Protein AF-A0A934F206-F1 (afdb_monomer_lite)

Structure (mmCIF, N/CA/C/O backbone):
data_AF-A0A934F206-F1
#
_entry.id   AF-A0A934F206-F1
#
loop_
_atom_site.group_PDB
_atom_site.id
_atom_site.type_symbol
_atom_site.label_atom_id
_atom_site.label_alt_id
_atom_site.label_comp_id
_atom_site.label_asym_id
_atom_site.label_entity_id
_atom_site.label_seq_id
_atom_site.pdbx_PDB_ins_code
_atom_site.Cartn_x
_atom_site.Cartn_y
_atom_site.Cartn_z
_atom_site.occupancy
_atom_site.B_iso_or_equiv
_atom_site.auth_seq_id
_atom_site.auth_comp_id
_atom_site.auth_asym_id
_atom_site.auth_atom_id
_atom_site.pdbx_PDB_model_num
ATOM 1 N N . MET A 1 1 ? -31.487 52.936 1.965 1.00 39.78 1 MET A N 1
ATOM 2 C CA . MET A 1 1 ? -30.930 53.823 0.915 1.00 39.78 1 MET A CA 1
ATOM 3 C C . MET A 1 1 ? -30.446 52.939 -0.232 1.00 39.78 1 MET A C 1
ATOM 5 O O . MET A 1 1 ? -29.677 52.031 0.028 1.00 39.78 1 MET A O 1
ATOM 9 N N . LYS A 1 2 ? -31.182 52.925 -1.356 1.00 39.34 2 LYS A N 1
ATOM 10 C CA . LYS A 1 2 ? -30.773 53.451 -2.686 1.00 39.34 2 LYS A CA 1
ATOM 11 C C . LYS A 1 2 ? -29.528 52.735 -3.248 1.00 39.34 2 LYS A C 1
ATOM 13 O O . LYS A 1 2 ? -28.430 52.993 -2.792 1.00 39.34 2 LYS A O 1
ATOM 18 N N . ARG A 1 3 ? -29.741 51.697 -4.072 1.00 52.28 3 ARG A N 1
ATOM 19 C CA . ARG A 1 3 ? -29.784 51.710 -5.560 1.00 52.28 3 ARG A CA 1
ATOM 20 C C . ARG A 1 3 ? -28.384 51.778 -6.184 1.00 52.28 3 ARG A C 1
ATOM 22 O O . ARG A 1 3 ? -27.745 52.810 -6.063 1.00 52.28 3 ARG A O 1
ATOM 29 N N . SER A 1 4 ? -28.006 50.732 -6.924 1.00 52.34 4 SER A N 1
ATOM 30 C CA . SER A 1 4 ? -27.498 50.865 -8.300 1.00 52.34 4 SER A CA 1
ATOM 31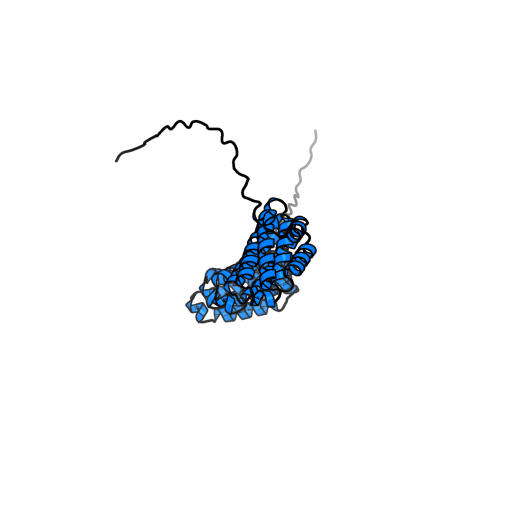 C C . SER A 1 4 ? -27.404 49.499 -8.986 1.00 52.34 4 SER A C 1
ATOM 33 O O . SER A 1 4 ? -26.485 48.721 -8.755 1.00 52.34 4 SER A O 1
ATOM 35 N N . LEU A 1 5 ? -28.412 49.237 -9.822 1.00 55.16 5 LEU A N 1
ATOM 36 C CA . LEU A 1 5 ? -28.369 48.310 -10.949 1.00 55.16 5 LEU A CA 1
ATOM 37 C C . LEU A 1 5 ? -27.531 48.989 -12.044 1.00 55.16 5 LEU A C 1
ATOM 39 O O . LEU A 1 5 ? -27.889 50.091 -12.460 1.00 55.16 5 LEU A O 1
ATOM 43 N N . LEU A 1 6 ? -26.480 48.340 -12.541 1.00 54.88 6 LEU A N 1
ATOM 44 C CA . LEU A 1 6 ? -25.883 48.690 -13.829 1.00 54.88 6 LEU A CA 1
ATOM 45 C C . LEU A 1 6 ? -25.867 47.436 -14.703 1.00 54.88 6 LEU A C 1
ATOM 47 O O . LEU A 1 6 ? -25.087 46.512 -14.487 1.00 54.88 6 LEU A O 1
ATOM 51 N N . ALA A 1 7 ? -26.792 47.409 -15.657 1.00 54.62 7 ALA A N 1
ATOM 52 C CA . ALA A 1 7 ? -26.838 46.447 -16.741 1.00 54.62 7 ALA A CA 1
ATOM 53 C C . ALA A 1 7 ? -25.887 46.924 -17.846 1.00 54.62 7 ALA A C 1
ATOM 55 O O . ALA A 1 7 ? -26.054 48.027 -18.366 1.00 54.62 7 ALA A O 1
ATOM 56 N N . VAL A 1 8 ? -24.903 46.098 -18.202 1.00 60.47 8 VAL A N 1
ATOM 57 C CA . VAL A 1 8 ? -24.048 46.308 -19.376 1.00 60.47 8 VAL A CA 1
ATOM 58 C C . VAL A 1 8 ? -24.358 45.202 -20.375 1.00 60.47 8 VAL A C 1
ATOM 60 O O . VAL A 1 8 ? -24.091 44.026 -20.140 1.00 60.47 8 VAL A O 1
ATOM 63 N N . LEU A 1 9 ? -24.979 45.616 -21.475 1.00 61.34 9 LEU A N 1
ATOM 64 C CA . LEU A 1 9 ? -25.338 44.811 -22.632 1.00 61.34 9 LEU A CA 1
ATOM 65 C C . LEU A 1 9 ? -24.143 44.828 -23.599 1.00 61.34 9 LEU A C 1
ATOM 67 O O . LEU A 1 9 ? -23.885 45.843 -24.242 1.00 61.34 9 LEU A O 1
ATOM 71 N N . GLY A 1 10 ? -23.383 43.734 -23.659 1.00 50.75 10 GLY A N 1
ATOM 72 C CA . GLY A 1 10 ? -22.253 43.569 -24.577 1.00 50.75 10 GLY A CA 1
ATOM 73 C C . GLY A 1 10 ? -22.579 42.566 -25.682 1.00 50.75 10 GLY A C 1
ATOM 74 O O . GLY A 1 10 ? -22.762 41.385 -25.401 1.00 50.75 10 GLY A O 1
ATOM 75 N N . MET A 1 11 ? -22.646 43.034 -26.932 1.00 54.44 11 MET A N 1
ATOM 76 C CA . MET A 1 11 ? -22.696 42.190 -28.132 1.00 54.44 11 MET A CA 1
ATOM 77 C C . MET A 1 11 ? -21.389 41.399 -28.269 1.00 54.44 11 MET A C 1
ATOM 79 O O . MET A 1 11 ? -20.318 41.997 -28.360 1.00 54.44 11 MET A O 1
ATOM 83 N N . ILE A 1 12 ? -21.474 40.069 -28.328 1.00 48.22 12 ILE A N 1
ATOM 84 C CA . ILE A 1 12 ? -20.331 39.193 -28.615 1.00 48.22 12 ILE A CA 1
ATOM 85 C C . ILE A 1 12 ? -20.422 38.747 -30.077 1.00 48.22 12 ILE A C 1
ATOM 87 O O . ILE A 1 12 ? -21.333 38.018 -30.466 1.00 48.22 12 ILE A O 1
ATOM 91 N N . LEU A 1 13 ? -19.462 39.209 -30.878 1.00 55.59 13 LEU A N 1
ATOM 92 C CA . LEU A 1 13 ? -19.170 38.729 -32.227 1.00 55.59 13 LEU A CA 1
ATOM 93 C C . LEU A 1 13 ? -18.561 37.321 -32.138 1.00 55.59 13 LEU A C 1
ATOM 95 O O . LEU A 1 13 ? -17.563 37.109 -31.450 1.00 55.59 13 LEU A O 1
ATOM 99 N N . ALA A 1 14 ? -19.178 36.361 -32.824 1.00 55.59 14 ALA A N 1
ATOM 100 C CA . ALA A 1 14 ? -18.720 34.980 -32.901 1.00 55.59 14 ALA A CA 1
ATOM 101 C C . ALA A 1 14 ? -17.567 34.845 -33.911 1.00 55.59 14 ALA A C 1
ATOM 103 O O . ALA A 1 14 ? -17.774 34.962 -35.118 1.00 55.59 14 ALA A O 1
ATOM 104 N N . SER A 1 15 ? -16.361 34.568 -33.414 1.00 60.53 15 SER A N 1
ATOM 105 C CA . SER A 1 15 ? -15.203 34.179 -34.230 1.00 60.53 15 SER A CA 1
ATOM 106 C C . SER A 1 15 ? -15.104 32.648 -34.319 1.00 60.53 15 SER A C 1
ATOM 108 O O . SER A 1 15 ? -15.230 31.982 -33.287 1.00 60.53 15 SER A O 1
ATOM 110 N N . PRO A 1 16 ? -14.843 32.055 -35.501 1.00 53.44 16 PRO A N 1
ATOM 111 C CA . PRO A 1 16 ? -14.640 30.617 -35.634 1.00 53.44 16 PRO A CA 1
ATOM 112 C C . PRO A 1 16 ? -13.264 30.223 -35.072 1.00 53.44 16 PRO A C 1
ATOM 114 O O . PRO A 1 16 ? -12.225 30.498 -35.668 1.00 53.44 16 PRO A O 1
ATOM 117 N N . LEU A 1 17 ? -13.257 29.568 -33.909 1.00 51.81 17 LEU A N 1
ATOM 118 C CA . LEU A 1 17 ? -12.082 28.904 -33.336 1.00 51.81 17 LEU A CA 1
ATOM 119 C C . LEU A 1 17 ? -11.734 27.659 -34.173 1.00 51.81 17 LEU A C 1
ATOM 121 O O . LEU A 1 17 ? -12.211 26.558 -33.908 1.00 51.81 17 LEU A O 1
ATOM 125 N N . ALA A 1 18 ? -10.910 27.843 -35.205 1.00 53.00 18 ALA A N 1
ATOM 126 C CA . ALA A 1 18 ? -10.250 26.758 -35.926 1.00 53.00 18 ALA A CA 1
ATOM 127 C C . ALA A 1 18 ? -9.054 26.220 -35.110 1.00 53.00 18 ALA A C 1
ATOM 129 O O . ALA A 1 18 ? -8.309 26.980 -34.492 1.00 53.00 18 ALA A O 1
ATOM 130 N N . GLY A 1 19 ? -8.916 24.892 -35.078 1.00 52.75 19 GLY A N 1
ATOM 131 C CA . GLY A 1 19 ? -8.080 24.141 -34.143 1.00 52.75 19 GLY A CA 1
ATOM 132 C C . GLY A 1 19 ? -6.566 24.353 -34.260 1.00 52.75 19 GLY A C 1
ATOM 133 O O . GLY A 1 19 ? -5.975 24.172 -35.318 1.00 52.75 19 GLY A O 1
ATOM 134 N N . LEU A 1 20 ? -5.935 24.632 -33.117 1.00 53.59 20 LEU A N 1
ATOM 135 C CA . LEU A 1 20 ? -4.477 24.619 -32.907 1.00 53.59 20 LEU A CA 1
ATOM 136 C C . LEU A 1 20 ? -4.070 23.751 -31.698 1.00 53.59 20 LEU A C 1
ATOM 138 O O . LEU A 1 20 ? -2.972 23.874 -31.165 1.00 53.59 20 LEU A O 1
ATOM 142 N N . ALA A 1 21 ? -4.945 22.855 -31.237 1.00 51.06 21 ALA A N 1
ATOM 143 C CA . ALA A 1 21 ? -4.784 22.177 -29.953 1.00 51.06 21 ALA A CA 1
ATOM 144 C C . ALA A 1 21 ? -4.460 20.677 -30.071 1.00 51.06 21 ALA A C 1
ATOM 146 O O . ALA A 1 21 ? -5.179 19.880 -29.486 1.00 51.06 21 ALA A O 1
ATOM 147 N N . GLN A 1 22 ? -3.402 20.257 -30.787 1.00 54.69 22 GLN A N 1
ATOM 148 C CA . GLN A 1 22 ? -2.850 18.897 -30.592 1.00 54.69 22 GLN A CA 1
ATOM 149 C C . GLN A 1 22 ? -1.461 18.660 -31.217 1.00 54.69 22 GLN A C 1
ATOM 151 O O . GLN A 1 22 ? -1.300 17.811 -32.085 1.00 54.69 22 GLN A O 1
ATOM 156 N N . GLN A 1 23 ? -0.420 19.381 -30.784 1.00 52.03 23 GLN A N 1
ATOM 157 C CA . GLN A 1 23 ? 0.956 19.073 -31.231 1.00 52.03 23 GLN A CA 1
ATOM 158 C C . GLN A 1 23 ? 1.986 18.931 -30.095 1.00 52.03 23 GLN A C 1
ATOM 160 O O . GLN A 1 23 ? 3.181 18.866 -30.350 1.00 52.03 23 GLN A O 1
ATOM 165 N N . GLY A 1 24 ? 1.541 18.822 -28.835 1.00 57.41 24 GLY A N 1
ATOM 166 C CA . GLY A 1 24 ? 2.435 18.785 -27.665 1.00 57.41 24 GLY A CA 1
ATOM 167 C C . GLY A 1 24 ? 2.545 17.457 -26.902 1.00 57.41 24 GLY A C 1
ATOM 168 O O . GLY A 1 24 ? 3.351 17.369 -25.982 1.00 57.41 24 GLY A O 1
ATOM 169 N N . THR A 1 25 ? 1.753 16.425 -27.214 1.00 59.66 25 THR A N 1
ATOM 170 C CA . THR A 1 25 ? 1.540 15.296 -26.280 1.00 59.66 25 THR A CA 1
ATOM 171 C C . THR A 1 25 ? 2.416 14.054 -26.479 1.00 59.66 25 THR A C 1
ATOM 173 O O . THR A 1 25 ? 2.397 13.194 -25.608 1.00 59.66 25 THR A O 1
ATOM 176 N N . ASN A 1 26 ? 3.227 13.951 -27.541 1.00 68.94 26 ASN A N 1
ATOM 177 C CA . ASN A 1 26 ? 4.005 12.728 -27.841 1.00 68.94 26 ASN A CA 1
ATOM 178 C C . ASN A 1 26 ? 5.522 12.827 -27.578 1.00 68.94 26 ASN A C 1
ATOM 180 O O . ASN A 1 26 ? 6.276 11.919 -27.938 1.00 68.94 26 ASN A O 1
ATOM 184 N N . SER A 1 27 ? 5.995 13.908 -26.952 1.00 79.19 27 SER A N 1
ATOM 185 C CA . SER A 1 27 ? 7.433 14.195 -26.842 1.00 79.19 27 SER A CA 1
ATOM 186 C C . SER A 1 27 ? 8.220 13.165 -26.015 1.00 79.19 27 SER A C 1
ATOM 188 O O . SER A 1 27 ? 9.389 12.929 -26.307 1.00 79.19 27 SER A O 1
ATOM 190 N N . SER A 1 28 ? 7.606 12.510 -25.016 1.00 87.06 28 SER A N 1
ATOM 191 C CA . SER A 1 28 ? 8.325 11.538 -24.168 1.00 87.06 28 SER A CA 1
ATOM 192 C C . SER A 1 28 ? 8.498 10.182 -24.854 1.00 87.06 28 SER A C 1
ATOM 194 O O . SER A 1 28 ? 9.522 9.523 -24.706 1.00 87.06 28 SER A O 1
ATOM 196 N N . LEU A 1 29 ? 7.537 9.780 -25.688 1.00 89.81 29 LEU A N 1
ATOM 197 C CA . LEU A 1 29 ? 7.641 8.528 -26.429 1.00 89.81 29 LEU A CA 1
ATOM 198 C C . LEU A 1 29 ? 8.686 8.632 -27.554 1.00 89.81 29 LEU A C 1
ATOM 200 O O . LEU A 1 29 ? 9.375 7.659 -27.867 1.00 89.81 29 LEU A O 1
ATOM 204 N N . GLN A 1 30 ? 8.845 9.827 -28.130 1.00 91.50 30 GLN A N 1
ATOM 205 C CA . GLN A 1 30 ? 9.865 10.124 -29.139 1.00 91.50 30 GLN A CA 1
ATOM 206 C C . GLN A 1 30 ? 11.282 10.252 -28.559 1.00 91.50 30 GLN A C 1
ATOM 208 O O . GLN A 1 30 ? 12.241 10.019 -29.294 1.00 91.50 30 GLN A O 1
ATOM 213 N N . SER A 1 31 ? 11.437 10.558 -27.267 1.00 93.38 31 SER A N 1
ATOM 214 C CA . SER A 1 31 ? 12.752 10.597 -26.613 1.00 93.38 31 SER A CA 1
ATOM 215 C C . SER A 1 31 ? 13.262 9.216 -26.186 1.00 93.38 31 SER A C 1
ATOM 217 O O . SER A 1 31 ? 14.461 9.056 -25.958 1.00 93.38 31 SER A O 1
ATOM 219 N N . LEU A 1 32 ? 12.390 8.198 -26.136 1.00 96.38 32 LEU A N 1
ATOM 220 C CA . LEU A 1 32 ? 12.798 6.827 -25.826 1.00 96.38 32 LEU A CA 1
ATOM 221 C C . LEU A 1 32 ? 13.738 6.254 -26.901 1.00 96.38 32 LEU A C 1
ATOM 223 O O . LEU A 1 32 ? 13.462 6.419 -28.098 1.00 96.38 32 LEU A O 1
ATOM 227 N N . PRO A 1 33 ? 14.777 5.490 -26.507 1.00 97.56 33 PRO A N 1
ATOM 228 C CA . PRO A 1 33 ? 15.563 4.677 -27.430 1.00 97.56 33 PRO A CA 1
ATOM 229 C C . PRO A 1 33 ? 14.665 3.760 -28.283 1.00 97.56 33 PRO A C 1
ATOM 231 O O . PRO A 1 33 ? 13.687 3.229 -27.752 1.00 97.56 33 PRO A O 1
ATOM 234 N N . PRO A 1 34 ? 14.977 3.506 -29.571 1.00 96.81 34 PRO A N 1
ATOM 235 C CA . PRO A 1 34 ? 14.076 2.785 -30.480 1.00 96.81 34 PRO A CA 1
ATOM 236 C C . PRO A 1 34 ? 13.610 1.411 -29.975 1.00 96.81 34 PRO A C 1
ATOM 238 O O . PRO A 1 34 ? 12.421 1.108 -30.047 1.00 96.81 34 PRO A O 1
ATOM 241 N N . ALA A 1 35 ? 14.515 0.608 -29.401 1.00 96.19 35 ALA A N 1
ATOM 242 C CA . ALA A 1 35 ? 14.173 -0.701 -28.838 1.00 96.19 35 ALA A CA 1
ATOM 243 C C . ALA A 1 35 ? 13.196 -0.587 -27.656 1.00 96.19 35 ALA A C 1
ATOM 245 O O . ALA A 1 35 ? 12.236 -1.349 -27.554 1.00 96.19 35 ALA A O 1
ATOM 246 N N . LEU A 1 36 ? 13.411 0.405 -26.789 1.00 96.62 36 LEU A N 1
ATOM 247 C CA . LEU A 1 36 ? 12.562 0.649 -25.628 1.00 96.62 36 LEU A CA 1
ATOM 248 C C . LEU A 1 36 ? 11.202 1.220 -26.039 1.00 96.62 36 LEU A C 1
ATOM 250 O O . LEU A 1 36 ? 10.178 0.807 -25.508 1.00 96.62 36 LEU A O 1
ATOM 254 N N . ARG A 1 37 ? 11.176 2.104 -27.040 1.00 96.88 37 ARG A N 1
ATOM 255 C CA . ARG A 1 37 ? 9.943 2.629 -27.633 1.00 96.88 37 ARG A CA 1
ATOM 256 C C . ARG A 1 37 ? 9.077 1.511 -28.202 1.00 96.88 37 ARG A C 1
ATOM 258 O O . ARG A 1 37 ? 7.892 1.462 -27.891 1.00 96.88 37 ARG A O 1
ATOM 265 N N . ALA A 1 38 ? 9.662 0.608 -28.991 1.00 96.12 38 ALA A N 1
ATOM 266 C CA . ALA A 1 38 ? 8.947 -0.535 -29.553 1.00 96.12 38 ALA A CA 1
ATOM 267 C C . ALA A 1 38 ? 8.407 -1.458 -28.447 1.00 96.12 38 ALA A C 1
ATOM 269 O O . ALA A 1 38 ? 7.249 -1.870 -28.494 1.00 96.12 38 ALA A O 1
ATOM 270 N N . ALA A 1 39 ? 9.210 -1.719 -27.410 1.00 97.12 39 ALA A N 1
ATOM 271 C CA . ALA A 1 39 ? 8.778 -2.506 -26.260 1.00 97.12 39 ALA A CA 1
ATOM 272 C C . ALA A 1 39 ? 7.593 -1.854 -25.522 1.00 97.12 39 ALA A C 1
ATOM 274 O O . ALA A 1 39 ? 6.597 -2.525 -25.256 1.00 97.12 39 ALA A O 1
ATOM 275 N N . VAL A 1 40 ? 7.652 -0.544 -25.268 1.00 96.75 40 VAL A N 1
ATOM 276 C CA . VAL A 1 40 ? 6.567 0.222 -24.631 1.00 96.75 40 VAL A CA 1
ATOM 277 C C . VAL A 1 40 ? 5.300 0.223 -25.492 1.00 96.75 40 VAL A C 1
ATOM 279 O O . VAL A 1 40 ? 4.218 -0.051 -24.981 1.00 96.75 40 VAL A O 1
ATOM 282 N N . GLN A 1 41 ? 5.422 0.442 -26.805 1.00 94.88 41 GLN A N 1
ATOM 283 C CA . GLN A 1 41 ? 4.289 0.390 -27.738 1.00 94.88 41 GLN A CA 1
ATOM 284 C C . GLN A 1 41 ? 3.653 -1.003 -27.824 1.00 94.88 41 GLN A C 1
ATOM 286 O O . GLN A 1 41 ? 2.440 -1.108 -27.988 1.00 94.88 41 GLN A O 1
ATOM 291 N N . SER A 1 42 ? 4.448 -2.068 -27.679 1.00 95.56 42 SER A N 1
ATOM 292 C CA . SER A 1 42 ? 3.941 -3.445 -27.665 1.00 95.56 42 SER A CA 1
ATOM 293 C C . SER A 1 42 ? 3.184 -3.812 -26.383 1.00 95.56 42 SER A C 1
ATOM 295 O O . SER A 1 42 ? 2.503 -4.833 -26.353 1.00 95.56 42 SER A O 1
ATOM 297 N N . GLY A 1 43 ? 3.334 -3.029 -25.305 1.00 93.31 43 GLY A N 1
ATOM 298 C CA . GLY A 1 43 ? 2.778 -3.346 -23.987 1.00 93.31 43 GLY A CA 1
ATOM 299 C C . GLY A 1 43 ? 3.394 -4.582 -23.315 1.00 93.31 43 GLY A C 1
ATOM 300 O O . GLY A 1 43 ? 2.892 -5.031 -22.288 1.00 93.31 43 GLY A O 1
ATOM 301 N N . ASN A 1 44 ? 4.472 -5.155 -23.861 1.00 96.06 44 ASN A N 1
ATOM 302 C CA . ASN A 1 44 ? 5.113 -6.347 -23.313 1.00 96.06 44 ASN A CA 1
ATOM 303 C C . ASN A 1 44 ? 6.113 -5.972 -22.204 1.00 96.06 44 ASN A C 1
ATOM 305 O O . ASN A 1 44 ? 7.232 -5.531 -22.479 1.00 96.06 44 ASN A O 1
ATOM 309 N N . SER A 1 45 ? 5.731 -6.193 -20.943 1.00 96.38 45 SER A N 1
ATOM 310 C CA . SER A 1 45 ? 6.554 -5.870 -19.768 1.00 96.38 45 SER A CA 1
ATOM 311 C C . SER A 1 45 ? 7.923 -6.562 -19.771 1.00 96.38 45 SER A C 1
ATOM 313 O O . SER A 1 45 ? 8.922 -5.936 -19.418 1.00 96.38 45 SER A O 1
ATOM 315 N N . GLN A 1 46 ? 8.009 -7.810 -20.244 1.00 97.25 46 GLN A N 1
ATOM 316 C CA . GLN A 1 46 ? 9.282 -8.530 -20.355 1.00 97.25 46 GLN A CA 1
ATOM 317 C C . GLN A 1 46 ? 10.193 -7.905 -21.414 1.00 97.25 46 GLN A C 1
ATOM 319 O O . GLN A 1 46 ? 11.402 -7.800 -21.206 1.00 97.25 46 GLN A O 1
ATOM 324 N N . ALA A 1 47 ? 9.635 -7.470 -22.548 1.00 97.62 47 ALA A N 1
ATOM 325 C CA . ALA A 1 47 ? 10.403 -6.775 -23.579 1.00 97.62 47 ALA A CA 1
ATOM 326 C C . ALA A 1 47 ? 10.941 -5.434 -23.060 1.00 97.62 47 ALA A C 1
ATOM 328 O O . ALA A 1 47 ? 12.092 -5.095 -23.332 1.00 97.62 47 ALA A O 1
ATOM 329 N N . ILE A 1 48 ? 10.146 -4.708 -22.265 1.00 98.19 48 ILE A N 1
ATOM 330 C CA . ILE A 1 48 ? 10.558 -3.446 -21.636 1.00 98.19 48 ILE A CA 1
ATOM 331 C C . ILE A 1 48 ? 11.720 -3.695 -20.669 1.00 98.19 48 ILE A C 1
ATOM 333 O O . ILE A 1 48 ? 12.754 -3.044 -20.786 1.00 98.19 48 ILE A O 1
ATOM 337 N N . GLN A 1 49 ? 11.600 -4.680 -19.774 1.00 97.56 49 GLN A N 1
ATOM 338 C CA . GLN A 1 49 ? 12.663 -5.033 -18.826 1.00 97.56 49 GLN A CA 1
ATOM 339 C C . GLN A 1 49 ? 13.956 -5.453 -19.536 1.00 97.56 49 GLN A C 1
ATOM 341 O O . GLN A 1 49 ? 15.032 -4.964 -19.195 1.00 97.56 49 GLN A O 1
ATOM 346 N N . ARG A 1 50 ? 13.867 -6.311 -20.564 1.00 97.75 50 ARG A N 1
ATOM 347 C CA . ARG A 1 50 ? 15.034 -6.726 -21.363 1.00 97.75 50 ARG A CA 1
ATOM 348 C C . ARG A 1 50 ? 15.684 -5.542 -22.074 1.00 97.75 50 ARG A C 1
ATOM 350 O O . ARG A 1 50 ? 16.907 -5.446 -22.083 1.00 97.75 50 ARG A O 1
ATOM 357 N N . ALA A 1 51 ? 14.884 -4.640 -22.646 1.00 98.00 51 ALA A N 1
ATOM 358 C CA . ALA A 1 51 ? 15.391 -3.441 -23.300 1.00 98.00 51 ALA A CA 1
ATOM 359 C C . ALA A 1 51 ? 16.104 -2.516 -22.303 1.00 98.00 51 ALA A C 1
ATOM 361 O O . ALA A 1 51 ? 17.195 -2.042 -22.611 1.00 98.00 51 ALA A O 1
ATOM 362 N N . ILE A 1 52 ? 15.546 -2.304 -21.103 1.00 97.75 52 ILE A N 1
ATOM 363 C CA . ILE A 1 52 ? 16.214 -1.519 -20.057 1.00 97.75 52 ILE A CA 1
ATOM 364 C C . ILE A 1 52 ? 17.525 -2.187 -19.643 1.00 97.75 52 ILE A C 1
ATOM 366 O O . ILE A 1 52 ? 18.556 -1.525 -19.665 1.00 97.75 52 ILE A O 1
ATOM 370 N N . ALA A 1 53 ? 17.515 -3.485 -19.330 1.00 97.25 53 ALA A N 1
ATOM 371 C CA . ALA A 1 53 ? 18.709 -4.208 -18.895 1.00 97.25 53 ALA A CA 1
ATOM 372 C C . ALA A 1 53 ? 19.833 -4.163 -19.947 1.00 97.25 53 ALA A C 1
ATOM 374 O O . ALA A 1 53 ? 20.981 -3.860 -19.617 1.00 97.25 53 ALA A O 1
ATOM 375 N N . ALA A 1 54 ? 19.498 -4.393 -21.221 1.00 97.75 54 ALA A N 1
ATOM 376 C CA . ALA A 1 54 ? 20.454 -4.338 -22.324 1.00 97.75 54 ALA A CA 1
ATOM 377 C C . ALA A 1 54 ? 21.019 -2.924 -22.536 1.00 97.75 54 ALA A C 1
ATOM 379 O O . ALA A 1 54 ? 22.225 -2.760 -22.700 1.00 97.75 54 ALA A O 1
ATOM 380 N N . LEU A 1 55 ? 20.166 -1.894 -22.509 1.00 97.19 55 LEU A N 1
ATOM 381 C CA . LEU A 1 55 ? 20.587 -0.502 -22.695 1.00 97.19 55 LEU A CA 1
ATOM 382 C C . LEU A 1 55 ? 21.351 0.051 -21.488 1.00 97.19 55 LEU A C 1
ATOM 384 O O . LEU A 1 55 ? 22.215 0.908 -21.662 1.00 97.19 55 LEU A O 1
ATOM 388 N N . ALA A 1 56 ? 21.032 -0.406 -20.278 1.00 97.69 56 ALA A N 1
ATOM 389 C CA . ALA A 1 56 ? 21.711 0.005 -19.059 1.00 97.69 56 ALA A CA 1
ATOM 390 C C . ALA A 1 56 ? 23.121 -0.582 -18.951 1.00 97.69 56 ALA A C 1
ATOM 392 O O . ALA A 1 56 ? 23.983 0.043 -18.340 1.00 97.69 56 ALA A O 1
ATOM 393 N N . GLY A 1 57 ? 23.370 -1.760 -19.535 1.00 96.62 57 GLY A N 1
ATOM 394 C CA . GLY A 1 57 ? 24.683 -2.408 -19.486 1.00 96.62 57 GLY A CA 1
ATOM 395 C C . GLY A 1 57 ? 25.142 -2.747 -18.062 1.00 96.62 57 GLY A C 1
ATOM 396 O O . GLY A 1 57 ? 26.338 -2.755 -17.798 1.00 96.62 57 GLY A O 1
ATOM 397 N N . GLY A 1 58 ? 24.200 -2.974 -17.138 1.00 96.19 58 GLY A N 1
ATOM 398 C CA . GLY A 1 58 ? 24.476 -3.234 -15.719 1.00 96.19 58 GLY A CA 1
ATOM 399 C C . GLY A 1 58 ? 24.618 -1.989 -14.833 1.00 96.19 58 GLY A C 1
ATOM 400 O O . GLY A 1 58 ? 24.748 -2.137 -13.621 1.00 96.19 58 GLY A O 1
ATOM 401 N N . ASP A 1 59 ? 24.552 -0.774 -15.390 1.00 97.56 59 ASP A N 1
ATOM 402 C CA . ASP A 1 59 ? 24.600 0.468 -14.610 1.00 97.56 59 ASP A CA 1
ATOM 403 C C . ASP A 1 59 ? 23.247 0.730 -13.896 1.00 97.56 59 ASP A C 1
ATOM 405 O O . ASP A 1 59 ? 22.211 0.891 -14.564 1.00 97.56 59 ASP A O 1
ATOM 409 N N . PRO A 1 60 ? 23.215 0.787 -12.548 1.00 97.12 60 PRO A N 1
ATOM 410 C CA . PRO A 1 60 ? 21.983 1.009 -11.791 1.00 97.12 60 PRO A CA 1
ATOM 411 C C . PRO A 1 60 ? 21.384 2.411 -12.002 1.00 97.12 60 PRO A C 1
ATOM 413 O O . PRO A 1 60 ? 20.163 2.550 -12.096 1.00 97.12 60 PRO A O 1
ATOM 416 N N . THR A 1 61 ? 22.211 3.447 -12.155 1.00 97.31 61 THR A N 1
ATOM 417 C CA . THR A 1 61 ? 21.770 4.831 -12.396 1.00 97.31 61 THR A CA 1
ATOM 418 C C . THR A 1 61 ? 21.152 4.972 -13.782 1.00 97.31 61 THR A C 1
ATOM 420 O O . THR A 1 61 ? 20.105 5.610 -13.962 1.00 97.31 61 THR A O 1
ATOM 423 N N . ARG A 1 62 ? 21.757 4.322 -14.781 1.00 97.56 62 ARG A N 1
ATOM 424 C CA . ARG A 1 62 ? 21.198 4.277 -16.135 1.00 97.56 62 ARG A CA 1
ATOM 425 C C . ARG A 1 62 ? 19.895 3.484 -16.179 1.00 97.56 62 ARG A C 1
ATOM 427 O O . ARG A 1 62 ? 18.948 3.929 -16.826 1.00 97.56 62 ARG A O 1
ATOM 434 N N . SER A 1 63 ? 19.816 2.368 -15.452 1.00 97.94 63 SER A N 1
ATOM 435 C CA . SER A 1 63 ? 18.583 1.578 -15.308 1.00 97.94 63 SER A CA 1
ATOM 436 C C . SER A 1 63 ? 17.440 2.424 -14.740 1.00 97.94 63 SER A C 1
ATOM 438 O O . SER A 1 63 ? 16.350 2.445 -15.310 1.00 97.94 63 SER A O 1
ATOM 440 N N . ALA A 1 64 ? 17.704 3.193 -13.679 1.00 97.56 64 ALA A N 1
ATOM 441 C CA . ALA A 1 64 ? 16.724 4.091 -13.068 1.00 97.56 64 ALA A CA 1
ATOM 442 C C . ALA A 1 64 ? 16.269 5.202 -14.026 1.00 97.56 64 ALA A C 1
ATOM 444 O O . ALA A 1 64 ? 15.081 5.509 -14.117 1.00 97.56 64 ALA A O 1
ATOM 445 N N . THR A 1 65 ? 17.209 5.780 -14.778 1.00 97.81 65 THR A N 1
ATOM 446 C CA . THR A 1 65 ? 16.921 6.825 -15.771 1.00 97.81 65 THR A CA 1
ATOM 447 C C . THR A 1 65 ? 16.015 6.296 -16.884 1.00 97.81 65 THR A C 1
ATOM 449 O O . THR A 1 65 ? 15.034 6.944 -17.243 1.00 97.81 65 THR A O 1
ATOM 452 N N . LEU A 1 66 ? 16.295 5.098 -17.404 1.00 98.12 66 LEU A N 1
ATOM 453 C CA . LEU A 1 66 ? 15.455 4.459 -18.419 1.00 98.12 66 LEU A CA 1
ATOM 454 C C . LEU A 1 66 ? 14.076 4.090 -17.856 1.00 98.12 66 LEU A C 1
ATOM 456 O O . LEU A 1 66 ? 13.072 4.347 -18.514 1.00 98.12 66 LEU A O 1
ATOM 460 N N . ALA A 1 67 ? 14.002 3.563 -16.630 1.00 98.12 67 ALA A N 1
ATOM 461 C CA . ALA A 1 67 ? 12.730 3.291 -15.957 1.00 98.12 67 ALA A CA 1
ATOM 462 C C . ALA A 1 67 ? 11.883 4.567 -15.787 1.00 98.12 67 ALA A C 1
ATOM 464 O O . ALA A 1 67 ? 10.672 4.541 -16.012 1.00 98.12 67 ALA A O 1
ATOM 465 N N . ASN A 1 68 ? 12.519 5.701 -15.473 1.00 98.12 68 ASN A N 1
ATOM 466 C CA . ASN A 1 68 ? 11.862 7.007 -15.409 1.00 98.12 68 ASN A CA 1
ATOM 467 C C . ASN A 1 68 ? 11.268 7.422 -16.765 1.00 98.12 68 ASN A C 1
ATOM 469 O O . ASN A 1 68 ? 10.092 7.774 -16.856 1.00 98.12 68 ASN A O 1
ATOM 473 N N . GLN A 1 69 ? 12.040 7.289 -17.845 1.00 97.75 69 GLN A N 1
ATOM 474 C CA . GLN A 1 69 ? 11.543 7.585 -19.190 1.00 97.75 69 GLN A CA 1
ATOM 475 C C . GLN A 1 69 ? 10.379 6.664 -19.591 1.00 97.75 69 GLN A C 1
ATOM 477 O O . GLN A 1 69 ? 9.415 7.122 -20.205 1.00 97.75 69 GLN A O 1
ATOM 482 N N . VAL A 1 70 ? 10.433 5.379 -19.221 1.00 98.12 70 VAL A N 1
ATOM 483 C CA . VAL A 1 70 ? 9.348 4.421 -19.482 1.00 98.12 70 VAL A CA 1
ATOM 484 C C . VAL A 1 70 ? 8.067 4.820 -18.768 1.00 98.12 70 VAL A C 1
ATOM 486 O O . VAL A 1 70 ? 7.013 4.801 -19.396 1.00 98.12 70 VAL A O 1
ATOM 489 N N . VAL A 1 71 ? 8.124 5.192 -17.486 1.00 97.94 71 VAL A N 1
ATOM 490 C CA . VAL A 1 71 ? 6.904 5.564 -16.757 1.00 97.94 71 VAL A CA 1
ATOM 491 C C . VAL A 1 71 ? 6.336 6.907 -17.231 1.00 97.94 71 VAL A C 1
ATOM 493 O O . VAL A 1 71 ? 5.119 7.059 -17.290 1.00 97.94 71 VAL A O 1
ATOM 496 N N . ALA A 1 72 ? 7.184 7.848 -17.663 1.00 97.50 72 ALA A N 1
ATOM 497 C CA . ALA A 1 72 ? 6.730 9.083 -18.306 1.00 97.50 72 ALA A CA 1
ATOM 498 C C . ALA A 1 72 ? 6.004 8.796 -19.636 1.00 97.50 72 ALA A C 1
ATOM 500 O O . ALA A 1 72 ? 4.934 9.345 -19.901 1.00 97.50 72 ALA A O 1
ATOM 501 N N . ALA A 1 73 ? 6.534 7.873 -20.445 1.00 96.94 73 ALA A N 1
ATOM 502 C CA . ALA A 1 73 ? 5.863 7.419 -21.661 1.00 96.94 73 ALA A CA 1
ATOM 503 C C . ALA A 1 73 ? 4.570 6.643 -21.361 1.00 96.94 73 ALA A C 1
ATOM 505 O O . ALA A 1 73 ? 3.574 6.810 -22.064 1.00 96.94 73 ALA A O 1
ATOM 506 N N . ALA A 1 74 ? 4.555 5.834 -20.299 1.00 97.62 74 ALA A N 1
ATOM 507 C CA . ALA A 1 74 ? 3.364 5.134 -19.833 1.00 97.62 74 ALA A CA 1
ATOM 508 C C . ALA A 1 74 ? 2.245 6.112 -19.443 1.00 97.62 74 ALA A C 1
ATOM 510 O O . ALA A 1 74 ? 1.090 5.895 -19.801 1.00 97.62 74 ALA A O 1
ATOM 511 N N . GLU A 1 75 ? 2.577 7.220 -18.779 1.00 97.12 75 GLU A N 1
ATOM 512 C CA . GLU A 1 75 ? 1.609 8.266 -18.434 1.00 97.12 75 GLU A CA 1
ATOM 513 C C . GLU A 1 75 ? 0.973 8.891 -19.691 1.00 97.12 75 GLU A C 1
ATOM 515 O O . GLU A 1 75 ? -0.239 9.093 -19.728 1.00 97.12 75 GLU A O 1
ATOM 520 N N . GLN A 1 76 ? 1.743 9.105 -20.766 1.00 95.81 76 GLN A N 1
ATOM 521 C CA . GLN A 1 76 ? 1.204 9.583 -22.051 1.00 95.81 76 GLN A CA 1
ATOM 522 C C . GLN A 1 76 ? 0.318 8.543 -22.753 1.00 95.81 76 GLN A C 1
ATOM 524 O O . GLN A 1 76 ? -0.692 8.899 -23.364 1.00 95.81 76 GLN A O 1
ATOM 529 N N . LEU A 1 77 ? 0.659 7.255 -22.643 1.00 96.19 77 LEU A N 1
ATOM 530 C CA . LEU A 1 77 ? -0.145 6.161 -23.197 1.00 96.19 77 LEU A CA 1
ATOM 531 C C . LEU A 1 77 ? -1.481 5.977 -22.481 1.00 96.19 77 LEU A C 1
ATOM 533 O O . LEU A 1 77 ? -2.392 5.382 -23.046 1.00 96.19 77 LEU A O 1
ATOM 537 N N . LEU A 1 78 ? -1.638 6.490 -21.263 1.00 96.56 78 LEU A N 1
ATOM 538 C CA . LEU A 1 78 ? -2.811 6.236 -20.433 1.00 96.56 78 LEU A CA 1
ATOM 539 C C . LEU A 1 78 ? -4.140 6.666 -21.079 1.00 96.56 78 LEU A C 1
ATOM 541 O O . LEU A 1 78 ? -5.183 6.079 -20.787 1.00 96.56 78 LEU A O 1
ATOM 545 N N . ALA A 1 79 ? -4.106 7.673 -21.956 1.00 94.88 79 ALA A N 1
ATOM 546 C CA . ALA A 1 79 ? -5.284 8.165 -22.668 1.00 94.88 79 ALA A CA 1
ATOM 547 C C . ALA A 1 79 ? -5.693 7.287 -23.866 1.00 94.88 79 ALA A C 1
ATOM 549 O O . ALA A 1 79 ? -6.861 7.287 -24.244 1.00 94.88 79 ALA A O 1
ATOM 550 N N . THR A 1 80 ? -4.754 6.555 -24.471 1.00 95.56 80 THR A N 1
ATOM 551 C CA . THR A 1 80 ? -4.970 5.816 -25.731 1.00 95.56 80 THR A CA 1
ATOM 552 C C . THR A 1 80 ? -4.855 4.302 -25.571 1.00 95.56 80 THR A C 1
ATOM 554 O O . THR A 1 80 ? -5.543 3.559 -26.263 1.00 95.56 80 THR A O 1
ATOM 557 N N . ASN A 1 81 ? -4.016 3.833 -24.649 1.00 96.62 81 ASN A N 1
ATOM 558 C CA . ASN A 1 81 ? -3.802 2.432 -24.312 1.00 96.62 81 ASN A CA 1
ATOM 559 C C . ASN A 1 81 ? -3.542 2.278 -22.794 1.00 96.62 81 ASN A C 1
ATOM 561 O O . ASN A 1 81 ? -2.391 2.123 -22.368 1.00 96.62 81 ASN A O 1
ATOM 565 N N . PRO A 1 82 ? -4.596 2.312 -21.955 1.00 96.94 82 PRO A N 1
ATOM 566 C CA . PRO A 1 82 ? -4.454 2.228 -20.500 1.00 96.94 82 PRO A CA 1
ATOM 567 C C . PRO A 1 82 ? -3.858 0.894 -20.027 1.00 96.94 82 PRO A C 1
ATOM 569 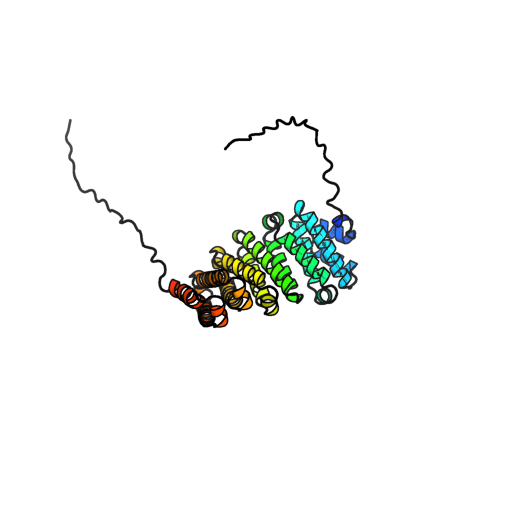O O . PRO A 1 82 ? -3.103 0.877 -19.057 1.00 96.94 82 PRO A O 1
ATOM 572 N N . GLN A 1 83 ? -4.130 -0.216 -20.723 1.00 97.12 83 GLN A N 1
ATOM 573 C CA . GLN A 1 83 ? -3.522 -1.511 -20.406 1.00 97.12 83 GLN A CA 1
ATOM 574 C C . GLN A 1 83 ? -2.003 -1.480 -20.626 1.00 97.12 83 GLN A C 1
ATOM 576 O O . GLN A 1 83 ? -1.244 -1.853 -19.732 1.00 97.12 83 GLN A O 1
ATOM 581 N N . GLY A 1 84 ? -1.552 -0.987 -21.785 1.00 96.69 84 GLY A N 1
ATOM 582 C CA . GLY A 1 84 ? -0.127 -0.835 -22.088 1.00 96.69 84 GLY A CA 1
ATOM 583 C C . GLY A 1 84 ? 0.584 0.107 -21.113 1.00 96.69 84 GLY A C 1
ATOM 584 O O . GLY A 1 84 ? 1.687 -0.202 -20.667 1.00 96.69 84 GLY A O 1
ATOM 585 N N . ALA A 1 85 ? -0.069 1.203 -20.715 1.00 97.94 85 ALA A N 1
ATOM 586 C CA . ALA A 1 85 ? 0.446 2.133 -19.711 1.00 97.94 85 ALA A CA 1
ATOM 587 C C . ALA A 1 85 ? 0.709 1.450 -18.356 1.00 97.94 85 ALA A C 1
ATOM 589 O O . ALA A 1 85 ? 1.802 1.570 -17.802 1.00 97.94 85 ALA A O 1
ATOM 590 N N . VAL A 1 86 ? -0.255 0.686 -17.832 1.00 98.19 86 VAL A N 1
ATOM 591 C CA . VAL A 1 86 ? -0.093 -0.015 -16.546 1.00 98.19 86 VAL A CA 1
ATOM 592 C C . VAL A 1 86 ? 1.015 -1.070 -16.621 1.00 98.19 86 VAL A C 1
ATOM 594 O O . VAL A 1 86 ? 1.839 -1.151 -15.712 1.00 98.19 86 VAL A O 1
ATOM 597 N N . LEU A 1 87 ? 1.096 -1.833 -17.716 1.00 97.75 87 LEU A N 1
ATOM 598 C CA . LEU A 1 87 ? 2.149 -2.841 -17.910 1.00 97.75 87 LEU A CA 1
ATOM 599 C C . LEU A 1 87 ? 3.546 -2.217 -18.039 1.00 97.75 87 LEU A C 1
ATOM 601 O O . LEU A 1 87 ? 4.512 -2.743 -17.481 1.00 97.75 87 LEU A O 1
ATOM 605 N N . ALA A 1 88 ? 3.660 -1.082 -18.730 1.00 98.12 88 ALA A N 1
ATOM 606 C CA . ALA A 1 88 ? 4.910 -0.338 -18.840 1.00 98.12 88 ALA A CA 1
ATOM 607 C C . ALA A 1 88 ? 5.347 0.250 -17.490 1.00 98.12 88 ALA A C 1
ATOM 609 O O . ALA A 1 88 ? 6.513 0.123 -17.113 1.00 98.12 88 ALA A O 1
ATOM 610 N N . ALA A 1 89 ? 4.412 0.818 -16.723 1.00 98.31 89 ALA A N 1
ATOM 611 C CA . ALA A 1 89 ? 4.680 1.297 -15.371 1.00 98.31 89 ALA A CA 1
ATOM 612 C C . ALA A 1 89 ? 5.112 0.157 -14.434 1.00 98.31 89 ALA A C 1
ATOM 614 O O . ALA A 1 89 ? 6.074 0.316 -13.687 1.00 98.31 89 ALA A O 1
ATOM 615 N N . ALA A 1 90 ? 4.474 -1.015 -14.516 1.00 98.00 90 ALA A N 1
ATOM 616 C CA . ALA A 1 90 ? 4.864 -2.194 -13.743 1.00 98.00 90 ALA A CA 1
ATOM 617 C C . ALA A 1 90 ? 6.282 -2.671 -14.081 1.00 98.00 90 ALA A C 1
ATOM 619 O O . ALA A 1 90 ? 7.070 -2.948 -13.179 1.00 98.00 90 ALA A O 1
ATOM 620 N N . ALA A 1 91 ? 6.647 -2.698 -15.365 1.00 98.06 91 ALA A N 1
ATOM 621 C CA . ALA A 1 91 ? 8.008 -3.023 -15.785 1.00 98.06 91 ALA A CA 1
ATOM 622 C C . ALA A 1 91 ? 9.046 -2.023 -15.241 1.00 98.06 91 ALA A C 1
ATOM 624 O O . ALA A 1 91 ? 10.124 -2.430 -14.798 1.00 98.06 91 ALA A O 1
ATOM 625 N N . ALA A 1 92 ? 8.718 -0.726 -15.237 1.00 98.19 92 ALA A N 1
ATOM 626 C CA . ALA A 1 92 ? 9.572 0.315 -14.672 1.00 98.19 92 ALA A CA 1
ATOM 627 C C . ALA A 1 92 ? 9.737 0.166 -13.149 1.00 98.19 92 ALA A C 1
ATOM 629 O O . ALA A 1 92 ? 10.863 0.226 -12.658 1.00 98.19 92 ALA A O 1
ATOM 630 N N . VAL A 1 93 ? 8.646 -0.088 -12.414 1.00 98.38 93 VAL A N 1
ATOM 631 C CA . VAL A 1 93 ? 8.677 -0.323 -10.958 1.00 98.38 93 VAL A CA 1
ATOM 632 C C . VAL A 1 93 ? 9.498 -1.567 -10.611 1.00 98.38 93 VAL A C 1
ATOM 634 O O . VAL A 1 93 ? 10.311 -1.522 -9.692 1.00 98.38 93 VAL A O 1
ATOM 637 N N . GLU A 1 94 ? 9.366 -2.655 -11.371 1.00 97.94 94 GLU A N 1
ATOM 638 C CA . GLU A 1 94 ? 10.170 -3.861 -11.136 1.00 97.94 94 GLU A CA 1
ATOM 639 C C . GLU A 1 94 ? 11.665 -3.612 -11.397 1.00 97.94 94 GLU A C 1
ATOM 641 O O . GLU A 1 94 ? 12.518 -4.129 -10.683 1.00 97.94 94 GLU A O 1
ATOM 646 N N . THR A 1 95 ? 12.003 -2.750 -12.360 1.00 97.38 95 THR A N 1
ATOM 647 C CA . THR A 1 95 ? 13.402 -2.387 -12.645 1.00 97.38 95 THR A CA 1
ATOM 648 C C . THR A 1 95 ? 14.061 -1.666 -11.462 1.00 97.38 95 THR A C 1
ATOM 650 O O . THR A 1 95 ? 15.208 -1.951 -11.122 1.00 97.38 95 THR A O 1
ATOM 653 N N . ILE A 1 96 ? 13.348 -0.743 -10.807 1.00 97.88 96 ILE A N 1
ATOM 654 C CA . ILE A 1 96 ? 13.875 0.024 -9.661 1.00 97.88 96 ILE A CA 1
ATOM 655 C C . ILE A 1 96 ? 13.802 -0.731 -8.328 1.00 97.88 96 ILE A C 1
ATOM 657 O O . ILE A 1 96 ? 14.284 -0.246 -7.305 1.00 97.88 96 ILE A O 1
ATOM 661 N N . ARG A 1 97 ? 13.201 -1.923 -8.319 1.00 96.50 97 ARG A N 1
ATOM 662 C CA . ARG A 1 97 ? 13.099 -2.764 -7.125 1.00 96.50 97 ARG A CA 1
ATOM 663 C C . ARG A 1 97 ? 14.454 -3.318 -6.677 1.00 96.50 97 ARG A C 1
ATOM 665 O O . ARG A 1 97 ? 14.607 -3.641 -5.503 1.00 96.50 97 ARG A O 1
ATOM 672 N N . GLY A 1 98 ? 15.433 -3.412 -7.579 1.00 93.44 98 GLY A N 1
ATOM 673 C CA . GLY A 1 98 ? 16.787 -3.849 -7.242 1.00 93.44 98 GLY A CA 1
ATOM 674 C C . GLY A 1 98 ? 17.454 -2.925 -6.216 1.00 93.44 98 GLY A C 1
ATOM 675 O O . GLY A 1 98 ? 17.447 -1.705 -6.375 1.00 93.44 98 GLY A O 1
ATOM 676 N N . SER A 1 99 ? 18.070 -3.502 -5.180 1.00 89.44 99 SER A N 1
ATOM 677 C CA . SER A 1 99 ? 18.705 -2.740 -4.092 1.00 89.44 99 SER A CA 1
ATOM 678 C C . SER A 1 99 ? 19.802 -1.792 -4.583 1.00 89.44 99 SER A C 1
ATOM 680 O O . SER A 1 99 ? 19.888 -0.666 -4.104 1.00 89.44 99 SER A O 1
ATOM 682 N N . SER A 1 100 ? 20.585 -2.200 -5.588 1.00 93.56 100 SER A N 1
ATOM 683 C CA . SER A 1 100 ? 21.615 -1.352 -6.204 1.00 93.56 100 SER A CA 1
ATOM 684 C C . SER A 1 100 ? 21.036 -0.072 -6.811 1.00 93.56 100 SER A C 1
ATOM 686 O O . SER A 1 100 ? 21.621 0.999 -6.669 1.00 93.56 100 SER A O 1
ATOM 688 N N . VAL A 1 101 ? 19.860 -0.149 -7.438 1.00 95.62 101 VAL A N 1
ATOM 689 C CA . VAL A 1 101 ? 19.177 1.017 -8.012 1.00 95.62 101 VAL A CA 1
ATOM 690 C C . VAL A 1 101 ? 18.698 1.961 -6.913 1.00 95.62 101 VAL A C 1
ATOM 692 O O . VAL A 1 101 ? 18.906 3.169 -7.015 1.00 95.62 101 VAL A O 1
ATOM 695 N N . GLN A 1 102 ? 18.125 1.415 -5.839 1.00 94.44 102 GLN A N 1
ATOM 696 C CA . GLN A 1 102 ? 17.644 2.205 -4.702 1.00 94.44 102 GLN A CA 1
ATOM 697 C C . GLN A 1 102 ? 18.772 2.985 -4.022 1.00 94.44 102 GLN A C 1
ATOM 699 O O . GLN A 1 102 ? 18.583 4.147 -3.671 1.00 94.44 102 GLN A O 1
ATOM 704 N N . THR A 1 103 ? 19.956 2.383 -3.890 1.00 94.75 103 THR A N 1
ATOM 705 C CA . THR A 1 103 ? 21.114 3.049 -3.283 1.00 94.75 103 THR A CA 1
ATOM 706 C C . THR A 1 103 ? 21.789 4.054 -4.212 1.00 94.75 103 THR A C 1
ATOM 708 O O . THR A 1 103 ? 22.272 5.082 -3.746 1.00 94.75 103 THR A O 1
ATOM 711 N N . SER A 1 104 ? 21.856 3.770 -5.517 1.00 96.56 104 SER A N 1
ATOM 712 C CA . SER A 1 104 ? 22.621 4.591 -6.467 1.00 96.56 104 SER A CA 1
ATOM 713 C C . SER A 1 104 ? 21.826 5.751 -7.068 1.00 96.56 104 SER A C 1
ATOM 715 O O . SER A 1 104 ? 22.429 6.739 -7.477 1.00 96.56 104 SER A O 1
ATOM 717 N N . ALA A 1 105 ? 20.498 5.644 -7.140 1.00 96.88 105 ALA A N 1
ATOM 718 C CA . ALA A 1 105 ? 19.643 6.605 -7.836 1.00 96.88 105 ALA A CA 1
ATOM 719 C C . ALA A 1 105 ? 18.318 6.873 -7.086 1.00 96.88 105 ALA A C 1
ATOM 721 O O . ALA A 1 105 ? 17.236 6.697 -7.660 1.00 96.88 105 ALA A O 1
ATOM 722 N N . PRO A 1 106 ? 18.363 7.286 -5.801 1.00 96.62 106 PRO A N 1
ATOM 723 C CA . PRO A 1 106 ? 17.163 7.413 -4.978 1.00 96.62 106 PRO A CA 1
ATOM 724 C C . PRO A 1 106 ? 16.149 8.395 -5.576 1.00 96.62 106 PRO A C 1
ATOM 726 O O . PRO A 1 106 ? 14.974 8.057 -5.658 1.00 96.62 106 PRO A O 1
ATOM 729 N N . GLN A 1 107 ? 16.572 9.550 -6.107 1.00 97.50 107 GLN A N 1
ATOM 730 C CA . GLN A 1 107 ? 15.644 10.539 -6.680 1.00 97.50 107 GLN A CA 1
ATOM 731 C C . GLN A 1 107 ? 14.853 9.982 -7.878 1.00 97.50 107 GLN A C 1
ATOM 733 O O . GLN A 1 107 ? 13.676 10.300 -8.069 1.00 97.50 107 GLN A O 1
ATOM 738 N N . GLN A 1 108 ? 15.478 9.128 -8.691 1.00 97.25 108 GLN A N 1
ATOM 739 C CA . GLN A 1 108 ? 14.825 8.478 -9.823 1.00 97.25 108 GLN A CA 1
ATOM 740 C C . GLN A 1 108 ? 13.794 7.450 -9.347 1.00 97.25 108 GLN A C 1
ATOM 742 O O . GLN A 1 108 ? 12.719 7.374 -9.942 1.00 97.25 108 GLN A O 1
ATOM 747 N N . VAL A 1 109 ? 14.081 6.716 -8.265 1.00 98.00 109 VAL A N 1
ATOM 748 C CA . VAL A 1 109 ? 13.120 5.809 -7.616 1.00 98.00 109 VAL A CA 1
ATOM 749 C C . VAL A 1 109 ? 11.880 6.580 -7.162 1.00 98.00 109 VAL A C 1
ATOM 751 O O . VAL A 1 109 ? 10.765 6.184 -7.502 1.00 98.00 109 VAL A O 1
ATOM 754 N N . GLU A 1 110 ? 12.047 7.718 -6.480 1.00 97.94 110 GLU A N 1
ATOM 755 C CA . GLU A 1 110 ? 10.909 8.531 -6.017 1.00 97.94 110 GLU A CA 1
ATOM 756 C C . GLU A 1 110 ? 10.054 9.039 -7.183 1.00 97.94 110 GLU A C 1
ATOM 758 O O . GLU A 1 110 ? 8.822 8.961 -7.151 1.00 97.94 110 GLU A O 1
ATOM 763 N N . SER A 1 111 ? 10.703 9.523 -8.245 1.00 98.25 111 SER A N 1
ATOM 764 C CA . SER A 1 111 ? 10.026 10.026 -9.441 1.00 98.25 111 SER A CA 1
ATOM 765 C C . SER A 1 111 ? 9.254 8.922 -10.176 1.00 98.25 111 SER A C 1
ATOM 767 O O . SER A 1 111 ? 8.110 9.142 -10.599 1.00 98.25 111 SER A O 1
ATOM 769 N N . VAL A 1 112 ? 9.830 7.717 -10.271 1.00 98.44 112 VAL A N 1
ATOM 770 C CA . VAL A 1 112 ? 9.160 6.560 -10.875 1.00 98.44 112 VAL A CA 1
ATOM 771 C C . VAL A 1 112 ? 7.939 6.1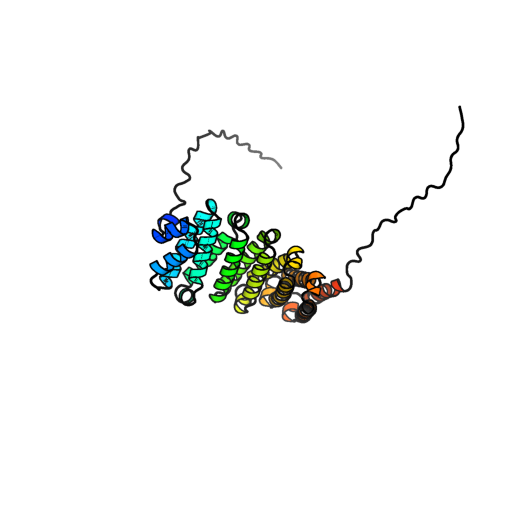53 -10.061 1.00 98.44 112 VAL A C 1
ATOM 773 O O . VAL A 1 112 ? 6.858 6.009 -10.630 1.00 98.44 112 VAL A O 1
ATOM 776 N N . LEU A 1 113 ? 8.075 6.026 -8.739 1.00 98.38 113 LEU A N 1
ATOM 777 C CA . LEU A 1 113 ? 6.970 5.640 -7.861 1.00 98.38 113 LEU A CA 1
ATOM 778 C C . LEU A 1 113 ? 5.843 6.673 -7.860 1.00 98.38 113 LEU A C 1
ATOM 780 O O . LEU A 1 113 ? 4.676 6.303 -7.959 1.00 98.38 113 LEU A O 1
ATOM 784 N N . THR A 1 114 ? 6.179 7.964 -7.837 1.00 98.31 114 THR A N 1
ATOM 785 C CA . THR A 1 114 ? 5.189 9.051 -7.896 1.00 98.31 114 THR A CA 1
ATOM 786 C C . THR A 1 114 ? 4.400 9.022 -9.207 1.00 98.31 114 THR A C 1
ATOM 788 O O . THR A 1 114 ? 3.189 9.249 -9.229 1.00 98.31 114 THR A O 1
ATOM 791 N N . THR A 1 115 ? 5.061 8.718 -10.325 1.00 98.06 115 THR A N 1
ATOM 792 C CA . THR A 1 115 ? 4.393 8.636 -11.633 1.00 98.06 115 THR A CA 1
ATOM 793 C C . THR A 1 115 ? 3.588 7.345 -11.773 1.00 98.06 115 THR A C 1
ATOM 795 O O . THR A 1 115 ? 2.438 7.392 -12.206 1.00 98.06 115 THR A O 1
ATOM 798 N N . ALA A 1 116 ? 4.117 6.208 -11.312 1.00 98.19 116 ALA A N 1
ATOM 799 C CA . ALA A 1 116 ? 3.375 4.950 -11.244 1.00 98.19 116 ALA A CA 1
ATOM 800 C C . ALA A 1 116 ? 2.103 5.090 -10.394 1.00 98.19 116 ALA A C 1
ATOM 802 O O . ALA A 1 116 ? 1.044 4.597 -10.783 1.00 98.19 116 ALA A O 1
ATOM 803 N N . ALA A 1 117 ? 2.182 5.834 -9.289 1.00 98.25 117 ALA A N 1
ATOM 804 C CA . ALA A 1 117 ? 1.027 6.178 -8.481 1.00 98.25 117 ALA A CA 1
ATOM 805 C C . ALA A 1 117 ? -0.044 6.959 -9.224 1.00 98.25 117 ALA A C 1
ATOM 807 O O . ALA A 1 117 ? -1.211 6.575 -9.174 1.00 98.25 117 ALA A O 1
ATOM 808 N N . ARG A 1 118 ? 0.332 8.007 -9.963 1.00 98.31 118 ARG A N 1
ATOM 809 C CA . ARG A 1 118 ? -0.615 8.752 -10.807 1.00 98.31 118 ARG A CA 1
ATOM 810 C C . ARG A 1 118 ? -1.312 7.849 -11.826 1.00 98.31 118 ARG A C 1
ATOM 812 O O . ARG A 1 118 ? -2.518 7.985 -12.029 1.00 98.31 118 ARG A O 1
ATOM 819 N N . ILE A 1 119 ? -0.587 6.890 -12.403 1.00 98.19 119 ILE A N 1
ATOM 820 C CA . ILE A 1 119 ? -1.148 5.911 -13.341 1.00 98.19 119 ILE A CA 1
ATOM 821 C C . ILE A 1 119 ? -2.160 5.000 -12.635 1.00 98.19 119 ILE A C 1
ATOM 823 O O . ILE A 1 119 ? -3.295 4.895 -13.096 1.00 98.19 119 ILE A O 1
ATOM 827 N N . PHE A 1 120 ? -1.803 4.375 -11.507 1.00 97.75 120 PHE A N 1
ATOM 828 C CA . PHE A 1 120 ? -2.679 3.388 -10.864 1.00 97.75 120 PHE A CA 1
ATOM 829 C C . PHE A 1 120 ? -3.901 4.009 -10.160 1.00 97.75 120 PHE A C 1
ATOM 831 O O . PHE A 1 120 ? -4.910 3.330 -9.982 1.00 97.75 120 PHE A O 1
ATOM 838 N N . ILE A 1 121 ? -3.867 5.297 -9.785 1.00 97.62 121 ILE A N 1
ATOM 839 C CA . ILE A 1 121 ? -5.049 5.998 -9.238 1.00 97.62 121 ILE A CA 1
ATOM 840 C C . ILE A 1 121 ? -5.977 6.563 -10.321 1.00 97.62 121 ILE A C 1
ATOM 842 O O . ILE A 1 121 ? -7.091 7.003 -9.993 1.00 97.62 121 ILE A O 1
ATOM 846 N N . SER A 1 122 ? -5.528 6.589 -11.581 1.00 97.94 122 SER A N 1
ATOM 847 C CA . SER A 1 122 ? -6.295 7.147 -12.690 1.00 97.94 122 SER A CA 1
ATOM 848 C C . SER A 1 122 ? -7.575 6.345 -12.942 1.00 97.94 122 SER A C 1
ATOM 850 O O . SER A 1 122 ? -7.511 5.119 -13.070 1.00 97.94 122 SER A O 1
ATOM 852 N N . PRO A 1 123 ? -8.737 7.009 -13.108 1.00 96.81 123 PRO A N 1
ATOM 853 C CA . PRO A 1 123 ? -9.988 6.332 -13.438 1.00 96.81 123 PRO A CA 1
ATOM 854 C C . PRO A 1 123 ? -9.927 5.502 -14.726 1.00 96.81 123 PRO A C 1
ATOM 856 O O . PRO A 1 123 ? -10.644 4.511 -14.845 1.00 96.81 123 PRO A O 1
ATOM 859 N N . THR A 1 124 ? -9.104 5.901 -15.703 1.00 96.44 124 THR A N 1
ATOM 860 C CA . THR A 1 124 ? -8.974 5.164 -16.970 1.00 96.44 124 THR A CA 1
ATOM 861 C C . THR A 1 124 ? -8.255 3.833 -16.768 1.00 96.44 124 THR A C 1
ATOM 863 O O . THR A 1 124 ? -8.723 2.815 -17.272 1.00 96.44 124 THR A O 1
ATOM 866 N N . ALA A 1 125 ? -7.182 3.813 -15.971 1.00 97.38 125 ALA A N 1
ATOM 867 C CA . ALA A 1 125 ? -6.473 2.586 -15.616 1.00 97.38 125 ALA A CA 1
ATOM 868 C C . ALA A 1 125 ? -7.354 1.657 -14.773 1.00 97.38 125 ALA A C 1
ATOM 870 O O . ALA A 1 125 ? -7.495 0.482 -15.107 1.00 97.38 125 ALA A O 1
ATOM 871 N N . THR A 1 126 ? -7.991 2.181 -13.715 1.00 96.19 126 THR A N 1
ATOM 872 C CA . THR A 1 126 ? -8.787 1.358 -12.786 1.00 96.19 126 THR A CA 1
ATOM 873 C C . THR A 1 126 ? -9.986 0.704 -13.467 1.00 96.19 126 THR A C 1
ATOM 875 O O . THR A 1 126 ? -10.373 -0.393 -13.085 1.00 96.19 126 THR A O 1
ATOM 878 N N . ARG A 1 127 ? -10.587 1.360 -14.470 1.00 95.38 127 ARG A N 1
ATOM 879 C CA . ARG A 1 127 ? -11.702 0.792 -15.246 1.00 95.38 127 ARG A CA 1
ATOM 880 C C . ARG A 1 127 ? -11.243 -0.226 -16.286 1.00 95.38 127 ARG A C 1
ATOM 882 O O . ARG A 1 127 ? -11.966 -1.181 -16.533 1.00 95.38 127 ARG A O 1
ATOM 889 N N . ALA A 1 128 ? -10.087 -0.005 -16.909 1.00 96.56 128 ALA A N 1
ATOM 890 C CA . ALA A 1 128 ? -9.605 -0.863 -17.987 1.00 96.56 128 ALA A CA 1
ATOM 891 C C . ALA A 1 128 ? -8.966 -2.162 -17.474 1.00 96.56 128 ALA A C 1
ATOM 893 O O . ALA A 1 128 ? -9.187 -3.217 -18.057 1.00 96.56 128 ALA A O 1
ATOM 894 N N . VAL A 1 129 ? -8.156 -2.081 -16.412 1.00 96.81 129 VAL A N 1
ATOM 895 C CA . VAL A 1 129 ? -7.291 -3.178 -15.938 1.00 96.81 129 VAL A CA 1
ATOM 896 C C . VAL A 1 129 ? -7.156 -3.182 -14.402 1.00 96.81 129 VAL A C 1
ATOM 898 O O . VAL A 1 129 ? -6.065 -2.971 -13.865 1.00 96.81 129 VAL A O 1
ATOM 901 N N . PRO A 1 130 ? -8.259 -3.385 -13.654 1.00 96.38 130 PRO A N 1
ATOM 902 C CA . PRO A 1 130 ? -8.281 -3.251 -12.192 1.00 96.38 130 PRO A CA 1
ATOM 903 C C . PRO A 1 130 ? -7.313 -4.199 -11.470 1.00 96.38 130 PRO A C 1
ATOM 905 O O . PRO A 1 130 ? -6.682 -3.803 -10.490 1.00 96.38 130 PRO A O 1
ATOM 908 N N . GLU A 1 131 ? -7.151 -5.430 -11.960 1.00 96.06 131 GLU A N 1
ATOM 909 C CA . GLU A 1 131 ? -6.243 -6.413 -11.357 1.00 96.06 131 GLU A CA 1
ATOM 910 C C . GLU A 1 131 ? -4.775 -5.994 -11.505 1.00 96.06 131 GLU A C 1
ATOM 912 O O . GLU A 1 131 ? -4.025 -5.989 -10.527 1.00 96.06 131 GLU A O 1
ATOM 917 N N . GLN A 1 132 ? -4.368 -5.566 -12.705 1.00 96.75 132 GLN A N 1
ATOM 918 C CA . GLN A 1 132 ? -3.003 -5.112 -12.982 1.00 96.75 132 GLN A CA 1
ATOM 919 C C . GLN A 1 132 ? -2.688 -3.806 -12.245 1.00 96.75 132 GLN A C 1
ATOM 921 O O . GLN A 1 132 ? -1.578 -3.631 -11.745 1.00 96.75 132 GLN A O 1
ATOM 926 N N . VAL A 1 133 ? -3.671 -2.908 -12.118 1.00 97.88 133 VAL A N 1
ATOM 927 C CA . VAL A 1 133 ? -3.579 -1.715 -11.262 1.00 97.88 133 VAL A CA 1
ATOM 928 C C . VAL A 1 133 ? -3.308 -2.108 -9.815 1.00 97.88 133 VAL A C 1
ATOM 930 O O . VAL A 1 133 ? -2.439 -1.521 -9.171 1.00 97.88 133 VAL A O 1
ATOM 933 N N . GLY A 1 134 ? -4.006 -3.126 -9.312 1.00 96.69 134 GLY A N 1
ATOM 934 C CA . GLY A 1 134 ? -3.800 -3.610 -7.958 1.00 96.69 134 GLY A CA 1
ATOM 935 C C . GLY A 1 134 ? -2.416 -4.220 -7.730 1.00 96.69 134 GLY A C 1
ATOM 936 O O . GLY A 1 134 ? -1.796 -3.967 -6.696 1.00 96.69 134 GLY A O 1
ATOM 937 N N . GLN A 1 135 ? -1.900 -4.977 -8.700 1.00 97.25 135 GLN A N 1
ATOM 938 C CA . GLN A 1 135 ? -0.538 -5.521 -8.657 1.00 97.25 135 GLN A CA 1
ATOM 939 C C . GLN A 1 135 ? 0.520 -4.409 -8.697 1.00 97.25 135 GLN A C 1
ATOM 941 O O . GLN A 1 135 ? 1.460 -4.426 -7.903 1.00 97.25 135 GLN A O 1
ATOM 946 N N . LEU A 1 136 ? 0.336 -3.409 -9.567 1.00 98.12 136 LEU A N 1
ATOM 947 C CA . LEU A 1 136 ? 1.213 -2.241 -9.660 1.00 98.12 136 LEU A CA 1
ATOM 948 C C . LEU A 1 136 ? 1.235 -1.442 -8.350 1.00 98.12 136 LEU A C 1
ATOM 950 O O . LEU A 1 136 ? 2.310 -1.084 -7.875 1.00 98.12 136 LEU A O 1
ATOM 954 N N . ALA A 1 137 ? 0.071 -1.192 -7.744 1.00 98.44 137 ALA A N 1
ATOM 955 C CA . ALA A 1 137 ? -0.030 -0.483 -6.471 1.00 98.44 137 ALA A CA 1
ATOM 956 C C . ALA A 1 137 ? 0.682 -1.242 -5.338 1.00 98.44 137 ALA A C 1
ATOM 958 O O . ALA A 1 137 ? 1.455 -0.646 -4.589 1.00 98.44 137 ALA A O 1
ATOM 959 N N . ALA A 1 138 ? 0.484 -2.561 -5.243 1.00 98.19 138 ALA A N 1
ATOM 960 C CA . ALA A 1 138 ? 1.167 -3.392 -4.252 1.00 98.19 138 ALA A CA 1
ATOM 961 C C . ALA A 1 138 ? 2.695 -3.385 -4.446 1.00 98.19 138 ALA A C 1
ATOM 963 O O . ALA A 1 138 ? 3.437 -3.206 -3.479 1.00 98.19 138 ALA A O 1
ATOM 964 N N . ALA A 1 139 ? 3.172 -3.515 -5.689 1.00 98.12 139 ALA A N 1
ATOM 965 C CA . ALA A 1 139 ? 4.597 -3.438 -6.007 1.00 98.12 139 ALA A CA 1
ATOM 966 C C . ALA A 1 139 ? 5.184 -2.061 -5.655 1.00 98.12 139 ALA A C 1
ATOM 968 O O . ALA A 1 139 ? 6.248 -1.982 -5.042 1.00 98.12 139 ALA A O 1
ATOM 969 N N . ALA A 1 140 ? 4.471 -0.975 -5.967 1.00 98.50 140 ALA A N 1
ATOM 970 C CA . ALA A 1 140 ? 4.902 0.379 -5.638 1.00 98.50 140 ALA A CA 1
ATOM 971 C C . ALA A 1 140 ? 5.033 0.592 -4.121 1.00 98.50 140 ALA A C 1
ATOM 973 O O . ALA A 1 140 ? 6.024 1.167 -3.677 1.00 98.50 140 ALA A O 1
ATOM 974 N N . VAL A 1 141 ? 4.088 0.086 -3.318 1.00 98.69 141 VAL A N 1
ATOM 975 C CA . VAL A 1 141 ? 4.175 0.128 -1.846 1.00 98.69 141 VAL A CA 1
ATOM 976 C C . VAL A 1 141 ? 5.398 -0.639 -1.341 1.00 98.69 141 VAL A C 1
ATOM 978 O O . VAL A 1 141 ? 6.130 -0.128 -0.494 1.00 98.69 141 VAL A O 1
ATOM 981 N N . GLN A 1 142 ? 5.663 -1.833 -1.881 1.00 98.12 142 GLN A N 1
ATOM 982 C CA . GLN A 1 142 ? 6.834 -2.627 -1.497 1.00 98.12 142 GLN A CA 1
ATOM 983 C C . GLN A 1 142 ? 8.143 -1.888 -1.797 1.00 98.12 142 GLN A C 1
ATOM 985 O O . GLN A 1 142 ? 8.992 -1.771 -0.913 1.00 98.12 142 GLN A O 1
ATOM 990 N N . VAL A 1 143 ? 8.299 -1.334 -3.004 1.00 98.00 143 VAL A N 1
ATOM 991 C CA . VAL A 1 143 ? 9.501 -0.568 -3.375 1.00 98.00 143 VAL A CA 1
ATOM 992 C C . VAL A 1 143 ? 9.627 0.706 -2.534 1.00 98.00 143 VAL A C 1
ATOM 994 O O . VAL A 1 143 ? 10.718 1.011 -2.059 1.00 98.00 143 VAL A O 1
ATOM 997 N N . ALA A 1 144 ? 8.524 1.419 -2.280 1.00 98.12 144 ALA A N 1
ATOM 998 C CA . ALA A 1 144 ? 8.539 2.604 -1.426 1.00 98.12 144 ALA A CA 1
ATOM 999 C C . ALA A 1 144 ? 9.030 2.259 -0.012 1.00 98.12 144 ALA A C 1
ATOM 1001 O O . ALA A 1 144 ? 9.937 2.917 0.492 1.00 98.12 144 ALA A O 1
ATOM 1002 N N . SER A 1 145 ? 8.525 1.170 0.577 1.00 97.50 145 SER A N 1
ATOM 1003 C CA . SER A 1 145 ? 8.940 0.722 1.911 1.00 97.50 145 SER A CA 1
ATOM 1004 C C . SER A 1 145 ? 10.419 0.321 1.995 1.00 97.50 145 SER A C 1
ATOM 1006 O O . SER A 1 145 ? 11.035 0.477 3.045 1.00 97.50 145 SER A O 1
ATOM 1008 N N . ALA A 1 146 ? 11.002 -0.156 0.890 1.00 96.62 146 ALA A N 1
ATOM 1009 C CA . ALA A 1 146 ? 12.418 -0.510 0.809 1.00 96.62 146 ALA A CA 1
ATOM 1010 C C . ALA A 1 146 ? 13.335 0.711 0.612 1.00 96.62 146 ALA A C 1
ATOM 1012 O O . ALA A 1 146 ? 14.504 0.658 0.982 1.00 96.62 146 ALA A O 1
ATOM 1013 N N . SER A 1 147 ? 12.808 1.828 0.093 1.00 95.94 147 SER A N 1
ATOM 1014 C CA . SER A 1 147 ? 13.596 3.039 -0.183 1.00 95.94 147 SER A CA 1
ATOM 1015 C C . SER A 1 147 ? 14.154 3.736 1.065 1.00 95.94 147 SER A C 1
ATOM 1017 O O . SER A 1 147 ? 15.026 4.594 0.950 1.00 95.94 147 SER A O 1
ATOM 1019 N N . GLY A 1 148 ? 13.622 3.431 2.253 1.00 94.94 148 GLY A N 1
ATOM 1020 C CA . GLY A 1 148 ? 13.972 4.130 3.491 1.00 94.94 148 GLY A CA 1
ATOM 1021 C C . GLY A 1 148 ? 13.431 5.563 3.585 1.00 94.94 148 GLY A C 1
ATOM 1022 O O . GLY A 1 148 ? 13.726 6.246 4.562 1.00 94.94 148 GLY A O 1
ATOM 1023 N N . ASN A 1 149 ? 12.625 6.026 2.618 1.00 96.94 149 ASN A N 1
ATOM 1024 C CA . ASN A 1 149 ? 11.963 7.329 2.672 1.00 96.94 149 ASN A CA 1
ATOM 1025 C C . ASN A 1 149 ? 10.559 7.196 3.312 1.00 96.94 149 ASN A C 1
ATOM 1027 O O . ASN A 1 149 ? 9.627 6.690 2.666 1.00 96.94 149 ASN A O 1
ATOM 1031 N N . PRO A 1 150 ? 10.364 7.656 4.567 1.00 97.44 150 PRO A N 1
ATOM 1032 C CA . PRO A 1 150 ? 9.097 7.494 5.275 1.00 97.44 150 PRO A CA 1
ATOM 1033 C C . PRO A 1 150 ? 7.946 8.287 4.646 1.00 97.44 150 PRO A C 1
ATOM 1035 O O . PRO A 1 150 ? 6.830 7.776 4.539 1.00 97.44 150 PRO A O 1
ATOM 1038 N N . THR A 1 151 ? 8.210 9.508 4.177 1.00 97.69 151 THR A N 1
ATOM 1039 C CA . THR A 1 151 ? 7.196 10.379 3.565 1.00 97.69 151 THR A CA 1
ATOM 1040 C C . THR A 1 151 ? 6.705 9.808 2.241 1.00 97.69 151 THR A C 1
ATOM 1042 O O . THR A 1 151 ? 5.498 9.769 1.989 1.00 97.69 151 THR A O 1
ATOM 1045 N N . LEU A 1 152 ? 7.626 9.306 1.411 1.00 97.94 152 LEU A N 1
ATOM 1046 C CA . LEU A 1 152 ? 7.278 8.622 0.168 1.00 97.94 152 LEU A CA 1
ATOM 1047 C C . LEU A 1 152 ? 6.465 7.355 0.449 1.00 97.94 152 LEU A C 1
ATOM 1049 O O . LEU A 1 152 ? 5.421 7.153 -0.166 1.00 97.94 152 LEU A O 1
ATOM 1053 N N . THR A 1 153 ? 6.895 6.538 1.417 1.00 98.50 153 THR A N 1
ATOM 1054 C CA . THR A 1 153 ? 6.182 5.313 1.817 1.00 98.50 153 THR A CA 1
ATOM 1055 C C . THR A 1 153 ? 4.743 5.609 2.225 1.00 98.50 153 THR A C 1
ATOM 1057 O O . THR A 1 153 ? 3.822 4.945 1.744 1.00 98.50 153 THR A O 1
ATOM 1060 N N . ALA A 1 154 ? 4.523 6.633 3.054 1.00 98.38 154 ALA A N 1
ATOM 1061 C CA . ALA A 1 154 ? 3.181 7.027 3.467 1.00 98.38 154 ALA A CA 1
ATOM 1062 C C . ALA A 1 154 ? 2.336 7.547 2.293 1.00 98.38 154 ALA A C 1
ATOM 1064 O O . ALA A 1 154 ? 1.169 7.179 2.167 1.00 98.38 154 ALA A O 1
ATOM 1065 N N . SER A 1 155 ? 2.922 8.365 1.411 1.00 98.44 155 SER A N 1
ATOM 1066 C CA . SER A 1 155 ? 2.231 8.928 0.243 1.00 98.44 155 SER A CA 1
ATOM 1067 C C . SER A 1 155 ? 1.781 7.844 -0.745 1.00 98.44 155 SER A C 1
ATOM 1069 O O . SER A 1 155 ? 0.600 7.781 -1.098 1.00 98.44 155 SER A O 1
ATOM 1071 N N . ILE A 1 156 ? 2.689 6.934 -1.119 1.00 98.50 156 ILE A N 1
ATOM 1072 C CA . ILE A 1 156 ? 2.388 5.814 -2.020 1.00 98.50 156 ILE A CA 1
ATOM 1073 C C . ILE A 1 156 ? 1.374 4.864 -1.378 1.00 98.50 156 ILE A C 1
ATOM 1075 O O . ILE A 1 156 ? 0.433 4.438 -2.045 1.00 98.50 156 ILE A O 1
ATOM 1079 N N . SER A 1 157 ? 1.492 4.588 -0.075 1.00 98.62 157 SER A N 1
ATOM 1080 C CA . SER A 1 157 ? 0.520 3.764 0.658 1.00 98.62 157 SER A CA 1
ATOM 1081 C C . SER A 1 157 ? -0.877 4.392 0.667 1.00 98.62 157 SER A C 1
ATOM 1083 O O . SER A 1 157 ? -1.860 3.689 0.433 1.00 98.62 157 SER A O 1
ATOM 1085 N N . ALA A 1 158 ? -0.988 5.711 0.866 1.00 98.56 158 ALA A N 1
ATOM 1086 C CA . ALA A 1 158 ? -2.265 6.434 0.836 1.00 98.56 158 ALA A CA 1
ATOM 1087 C C . ALA A 1 158 ? -2.928 6.384 -0.551 1.00 98.56 158 ALA A C 1
ATOM 1089 O O . ALA A 1 158 ? -4.138 6.164 -0.679 1.00 98.56 158 ALA A O 1
ATOM 1090 N N . GLN A 1 159 ? -2.133 6.533 -1.610 1.00 98.44 159 GLN A N 1
ATOM 1091 C CA . GLN A 1 159 ? -2.610 6.398 -2.985 1.00 98.44 159 GLN A CA 1
ATOM 1092 C C . GLN A 1 159 ? -3.020 4.952 -3.292 1.00 98.44 159 GLN A C 1
ATOM 1094 O O . GLN A 1 159 ? -4.069 4.730 -3.900 1.00 98.44 159 GLN A O 1
ATOM 1099 N N . ALA A 1 160 ? -2.246 3.968 -2.832 1.00 98.44 160 ALA A N 1
ATOM 1100 C CA . ALA A 1 160 ? -2.523 2.552 -3.043 1.00 98.44 160 ALA A CA 1
ATOM 1101 C C . ALA A 1 160 ? -3.846 2.124 -2.394 1.00 98.44 160 ALA A C 1
ATOM 1103 O O . ALA A 1 160 ? -4.662 1.489 -3.058 1.00 98.44 160 ALA A O 1
ATOM 1104 N N . VAL A 1 161 ? -4.132 2.533 -1.150 1.00 98.50 161 VAL A N 1
ATOM 1105 C CA . VAL A 1 161 ? -5.437 2.233 -0.526 1.00 98.50 161 VAL A CA 1
ATOM 1106 C C . VAL A 1 161 ? -6.599 2.968 -1.192 1.00 98.50 161 VAL A C 1
ATOM 1108 O O . VAL A 1 161 ? -7.706 2.441 -1.232 1.00 98.50 161 VAL A O 1
ATOM 1111 N N . THR A 1 162 ? -6.359 4.145 -1.778 1.00 98.25 162 THR A N 1
ATOM 1112 C CA . THR A 1 162 ? -7.374 4.843 -2.585 1.00 98.25 162 THR A CA 1
ATOM 1113 C C . THR A 1 162 ? -7.694 4.057 -3.860 1.00 98.25 162 THR A C 1
ATOM 1115 O O . THR A 1 162 ? -8.855 3.947 -4.251 1.00 98.25 162 THR A O 1
ATOM 1118 N N . ALA A 1 163 ? -6.683 3.480 -4.516 1.00 97.75 163 ALA A N 1
ATOM 1119 C CA . ALA A 1 163 ? -6.893 2.585 -5.652 1.00 97.75 163 ALA A CA 1
ATOM 1120 C C . ALA A 1 163 ? -7.590 1.282 -5.225 1.00 97.75 163 ALA A C 1
ATOM 1122 O O . ALA A 1 163 ? -8.525 0.851 -5.897 1.00 97.75 163 ALA A O 1
ATOM 1123 N N . ALA A 1 164 ? -7.201 0.710 -4.081 1.00 98.25 164 ALA A N 1
ATOM 1124 C CA . ALA A 1 164 ? -7.836 -0.467 -3.495 1.00 98.25 164 ALA A CA 1
ATOM 1125 C C . ALA A 1 164 ? -9.337 -0.247 -3.244 1.00 98.25 164 ALA A C 1
ATOM 1127 O O . ALA A 1 164 ? -10.150 -1.074 -3.645 1.00 98.25 164 ALA A O 1
ATOM 1128 N N . GLU A 1 165 ? -9.714 0.893 -2.657 1.00 98.19 165 GLU A N 1
ATOM 1129 C CA . GLU A 1 165 ? -11.117 1.265 -2.431 1.00 98.19 165 GLU A CA 1
ATOM 1130 C C . GLU A 1 165 ? -11.902 1.334 -3.755 1.00 98.19 165 GLU A C 1
ATOM 1132 O O . GLU A 1 165 ? -13.019 0.827 -3.837 1.00 98.19 165 GLU A O 1
ATOM 1137 N N . LYS A 1 166 ? -11.302 1.877 -4.824 1.00 97.56 166 LYS A N 1
ATOM 1138 C CA . LYS A 1 166 ? -11.939 1.966 -6.151 1.00 97.56 166 LYS A CA 1
ATOM 1139 C C . LYS A 1 166 ? -12.139 0.614 -6.836 1.00 97.56 166 LYS A C 1
ATOM 1141 O O . LYS A 1 166 ? -13.112 0.465 -7.570 1.00 97.56 166 LYS A O 1
ATOM 1146 N N . ILE A 1 167 ? -11.226 -0.340 -6.650 1.00 97.62 167 ILE A N 1
ATOM 1147 C CA . ILE A 1 167 ? -11.328 -1.669 -7.279 1.00 97.62 167 ILE A CA 1
ATOM 1148 C C . ILE A 1 167 ? -12.078 -2.679 -6.408 1.00 97.62 167 ILE A C 1
ATOM 1150 O O . ILE A 1 167 ? -12.323 -3.791 -6.862 1.00 97.62 167 ILE A O 1
ATOM 1154 N N . LEU A 1 168 ? -12.455 -2.319 -5.180 1.00 97.75 168 LEU A N 1
ATOM 1155 C CA . LEU A 1 168 ? -13.028 -3.233 -4.193 1.00 97.75 168 LEU A CA 1
ATOM 1156 C C . LEU A 1 168 ? -14.267 -3.986 -4.691 1.00 97.75 168 LEU A C 1
ATOM 1158 O O . LEU A 1 168 ? -14.431 -5.162 -4.384 1.00 97.75 168 LEU A O 1
ATOM 1162 N N . THR A 1 169 ? -15.116 -3.333 -5.480 1.00 96.50 169 THR A N 1
ATOM 1163 C CA . THR A 1 169 ? -16.333 -3.950 -6.030 1.00 96.50 169 THR A CA 1
ATOM 1164 C C . THR A 1 169 ? -16.058 -4.930 -7.170 1.00 96.50 169 THR A C 1
ATOM 1166 O O . THR A 1 169 ? -16.909 -5.762 -7.464 1.00 96.50 169 THR A O 1
ATOM 1169 N N . VAL A 1 170 ? -14.889 -4.844 -7.811 1.00 97.25 170 VAL A N 1
ATOM 1170 C CA . VAL A 1 170 ? -14.520 -5.658 -8.981 1.00 97.25 170 VAL A CA 1
ATOM 1171 C C . VAL A 1 170 ? -13.511 -6.747 -8.609 1.00 97.25 170 VAL A C 1
ATOM 1173 O O . VAL A 1 170 ? -13.620 -7.875 -9.073 1.00 97.25 170 VAL A O 1
ATOM 1176 N N . ALA A 1 171 ? -12.546 -6.425 -7.749 1.00 96.75 171 ALA A N 1
ATOM 1177 C CA . ALA A 1 171 ? -11.458 -7.300 -7.327 1.00 96.75 171 ALA A CA 1
ATOM 1178 C C . ALA A 1 171 ? -11.249 -7.218 -5.797 1.00 96.75 171 ALA A C 1
ATOM 1180 O O . ALA A 1 171 ? -10.216 -6.720 -5.333 1.00 96.75 171 ALA A O 1
ATOM 1181 N N . PRO A 1 172 ? -12.208 -7.702 -4.981 1.00 97.00 172 PRO A N 1
ATOM 1182 C CA . PRO A 1 172 ? -12.176 -7.536 -3.526 1.00 97.00 172 PRO A CA 1
ATOM 1183 C C . PRO A 1 172 ? -10.959 -8.181 -2.856 1.00 97.00 172 PRO A C 1
ATOM 1185 O O . PRO A 1 172 ? -10.362 -7.576 -1.968 1.00 97.00 172 PRO A O 1
ATOM 1188 N N . ALA A 1 173 ? -10.531 -9.364 -3.314 1.00 96.44 173 ALA A N 1
ATOM 1189 C CA . ALA A 1 173 ? -9.318 -10.010 -2.806 1.00 96.44 173 ALA A CA 1
ATOM 1190 C C . ALA A 1 173 ? -8.082 -9.114 -2.989 1.00 96.44 173 ALA A C 1
ATOM 1192 O O . ALA A 1 173 ? -7.310 -8.911 -2.051 1.00 96.44 173 ALA A O 1
ATOM 1193 N N . GLN A 1 174 ? -7.927 -8.533 -4.182 1.00 96.81 174 GLN A N 1
ATOM 1194 C CA . GLN A 1 174 ? -6.797 -7.668 -4.510 1.00 96.81 174 GLN A CA 1
ATOM 1195 C C . GLN A 1 174 ? -6.843 -6.363 -3.707 1.00 96.81 174 GLN A C 1
ATOM 1197 O O . GLN A 1 174 ? -5.818 -5.928 -3.186 1.00 96.81 174 GLN A O 1
ATOM 1202 N N . ALA A 1 175 ? -8.026 -5.761 -3.548 1.00 98.06 175 ALA A N 1
ATOM 1203 C CA . ALA A 1 175 ? -8.206 -4.573 -2.717 1.00 98.06 175 ALA A CA 1
ATOM 1204 C C . ALA A 1 175 ? -7.762 -4.815 -1.264 1.00 98.06 175 ALA A C 1
ATOM 1206 O O . ALA A 1 175 ? -7.023 -4.007 -0.696 1.00 98.06 175 ALA A O 1
ATOM 1207 N N . VAL A 1 176 ? -8.149 -5.954 -0.678 1.00 98.44 176 VAL A N 1
ATOM 1208 C CA . VAL A 1 176 ? -7.734 -6.336 0.679 1.00 98.44 176 VAL A CA 1
ATOM 1209 C C . VAL A 1 176 ? -6.221 -6.565 0.754 1.00 98.44 176 VAL A C 1
ATOM 1211 O O . VAL A 1 176 ? -5.584 -6.091 1.692 1.00 98.44 176 VAL A O 1
ATOM 1214 N N . GLN A 1 177 ? -5.612 -7.216 -0.241 1.00 98.06 177 GLN A N 1
ATOM 1215 C CA . GLN A 1 177 ? -4.156 -7.412 -0.280 1.00 98.06 177 GLN A CA 1
ATOM 1216 C C . GLN A 1 177 ? -3.378 -6.089 -0.342 1.00 98.06 177 GLN A C 1
ATOM 1218 O O . GLN A 1 177 ? -2.393 -5.925 0.378 1.00 98.06 177 GLN A O 1
ATOM 1223 N N . ILE A 1 178 ? -3.825 -5.123 -1.151 1.00 97.88 178 ILE A N 1
ATOM 1224 C CA . ILE A 1 178 ? -3.202 -3.790 -1.223 1.00 97.88 178 ILE A CA 1
ATOM 1225 C C . ILE A 1 178 ? -3.347 -3.063 0.113 1.00 97.88 178 ILE A C 1
ATOM 1227 O O . ILE A 1 178 ? -2.379 -2.482 0.602 1.00 97.88 178 ILE A O 1
ATOM 1231 N N . ALA A 1 179 ? -4.538 -3.109 0.719 1.00 98.44 179 ALA A N 1
ATOM 1232 C CA . ALA A 1 179 ? -4.778 -2.508 2.025 1.00 98.44 179 ALA A CA 1
ATOM 1233 C C . ALA A 1 179 ? -3.866 -3.113 3.102 1.00 98.44 179 ALA A C 1
ATOM 1235 O O . ALA A 1 179 ? -3.274 -2.369 3.881 1.00 98.44 179 ALA A O 1
ATOM 1236 N N . ALA A 1 180 ? -3.682 -4.436 3.103 1.00 98.44 180 ALA A N 1
ATOM 1237 C CA . ALA A 1 180 ? -2.754 -5.113 4.004 1.00 98.44 180 ALA A CA 1
ATOM 1238 C C . ALA A 1 180 ? -1.305 -4.647 3.799 1.00 98.44 180 ALA A C 1
ATOM 1240 O O . ALA A 1 180 ? -0.652 -4.263 4.769 1.00 98.44 180 ALA A O 1
ATOM 1241 N N . ALA A 1 181 ? -0.825 -4.611 2.551 1.00 98.25 181 ALA A N 1
ATOM 1242 C CA . ALA A 1 181 ? 0.529 -4.160 2.234 1.00 98.25 181 ALA A CA 1
ATOM 1243 C C . ALA A 1 181 ? 0.763 -2.694 2.642 1.00 98.25 181 ALA A C 1
ATOM 1245 O O . ALA A 1 181 ? 1.786 -2.374 3.245 1.00 98.25 181 ALA A O 1
ATOM 1246 N N . ALA A 1 182 ? -0.197 -1.810 2.363 1.00 98.50 182 ALA A N 1
ATOM 1247 C CA . ALA A 1 182 ? -0.123 -0.397 2.724 1.00 98.50 182 ALA A CA 1
ATOM 1248 C C . ALA A 1 182 ? -0.118 -0.188 4.245 1.00 98.50 182 ALA A C 1
ATOM 1250 O O . ALA A 1 182 ? 0.690 0.585 4.755 1.00 98.50 182 ALA A O 1
ATOM 1251 N N . VAL A 1 183 ? -0.977 -0.901 4.983 1.00 98.75 183 VAL A N 1
ATOM 1252 C CA . VAL A 1 183 ? -1.014 -0.837 6.453 1.00 98.75 183 VAL A CA 1
ATOM 1253 C C . VAL A 1 183 ? 0.289 -1.358 7.059 1.00 98.75 183 VAL A C 1
ATOM 1255 O O . VAL A 1 183 ? 0.829 -0.725 7.962 1.00 98.75 183 VAL A O 1
ATOM 1258 N N . GLN A 1 184 ? 0.831 -2.462 6.541 1.00 98.50 184 GLN A N 1
ATOM 1259 C CA . GLN A 1 184 ? 2.121 -2.992 6.982 1.00 98.50 184 GLN A CA 1
ATOM 1260 C C . GLN A 1 184 ? 3.265 -1.999 6.720 1.00 98.50 184 GLN A C 1
ATOM 1262 O O . GLN A 1 184 ? 4.129 -1.814 7.575 1.00 98.50 184 GLN A O 1
ATOM 1267 N N . ALA A 1 185 ? 3.261 -1.322 5.568 1.00 98.31 185 ALA A N 1
ATOM 1268 C CA . ALA A 1 185 ? 4.279 -0.333 5.227 1.00 98.31 185 ALA A CA 1
ATOM 1269 C C . ALA A 1 185 ? 4.254 0.880 6.174 1.00 98.31 185 ALA A C 1
ATOM 1271 O O . ALA A 1 185 ? 5.305 1.302 6.656 1.00 98.31 185 ALA A O 1
ATOM 1272 N N . VAL A 1 186 ? 3.069 1.409 6.509 1.00 98.62 186 VAL A N 1
ATOM 1273 C CA . VAL A 1 186 ? 2.950 2.545 7.446 1.00 98.62 186 VAL A CA 1
ATOM 1274 C C . VAL A 1 186 ? 3.067 2.152 8.922 1.00 98.62 186 VAL A C 1
ATOM 1276 O O . VAL A 1 186 ? 3.141 3.020 9.789 1.00 98.62 186 VAL A O 1
ATOM 1279 N N . GLN A 1 187 ? 3.129 0.856 9.240 1.00 98.12 187 GLN A N 1
ATOM 1280 C CA . GLN A 1 187 ? 3.377 0.378 10.603 1.00 98.12 187 GLN A CA 1
ATOM 1281 C C . GLN A 1 187 ? 4.819 0.644 11.068 1.00 98.12 187 GLN A C 1
ATOM 1283 O O . GLN A 1 187 ? 5.104 0.611 12.264 1.00 98.12 187 GLN A O 1
ATOM 1288 N N . GLN A 1 188 ? 5.736 0.941 10.148 1.00 97.94 188 GLN A N 1
ATOM 1289 C CA . GLN A 1 188 ? 7.116 1.257 10.492 1.00 97.94 188 GLN A CA 1
ATOM 1290 C C . GLN A 1 188 ? 7.201 2.572 11.284 1.00 97.94 188 GLN A C 1
ATOM 1292 O O . GLN A 1 188 ? 6.680 3.604 10.857 1.00 97.94 188 GLN A O 1
ATOM 1297 N N . ALA A 1 189 ? 7.909 2.562 12.418 1.00 97.88 189 ALA A N 1
ATOM 1298 C CA . ALA A 1 189 ? 8.028 3.730 13.295 1.00 97.88 189 ALA A CA 1
ATOM 1299 C C . ALA A 1 189 ? 8.524 5.012 12.583 1.00 97.88 189 ALA A C 1
ATOM 1301 O O . ALA A 1 189 ? 7.928 6.065 12.823 1.00 97.88 189 ALA A O 1
ATOM 1302 N N . PRO A 1 190 ? 9.519 4.966 11.664 1.00 98.06 190 PRO A N 1
ATOM 1303 C CA . PRO A 1 190 ? 9.928 6.155 10.912 1.00 98.06 190 PRO A CA 1
ATOM 1304 C C . PRO A 1 190 ? 8.799 6.771 10.075 1.00 98.06 190 PRO A C 1
ATOM 1306 O O . PRO A 1 190 ? 8.724 7.991 9.948 1.00 98.06 190 PRO A O 1
ATOM 1309 N N . VAL A 1 191 ? 7.894 5.949 9.531 1.00 98.25 191 VAL A N 1
ATOM 1310 C CA . VAL A 1 191 ? 6.750 6.408 8.726 1.00 98.25 191 VAL A CA 1
ATOM 1311 C C . VAL A 1 191 ? 5.718 7.108 9.606 1.00 98.25 191 VAL A C 1
ATOM 1313 O O . VAL A 1 191 ? 5.278 8.211 9.284 1.00 98.25 191 VAL A O 1
ATOM 1316 N N . GLN A 1 192 ? 5.398 6.514 10.758 1.00 98.06 192 GLN A N 1
ATOM 1317 C CA . GLN A 1 192 ? 4.448 7.081 11.720 1.00 98.06 192 GLN A CA 1
ATOM 1318 C C . GLN A 1 192 ? 4.908 8.437 12.265 1.00 98.06 192 GLN A C 1
ATOM 1320 O O . GLN A 1 192 ? 4.084 9.317 12.496 1.00 98.06 192 GLN A O 1
ATOM 1325 N N . GLN A 1 193 ? 6.217 8.609 12.468 1.00 97.44 193 GLN A N 1
ATOM 1326 C CA . GLN A 1 193 ? 6.797 9.861 12.957 1.00 97.44 193 GLN A CA 1
ATOM 1327 C C . GLN A 1 193 ? 6.956 10.907 11.847 1.00 97.44 193 GLN A C 1
ATOM 1329 O O . GLN A 1 193 ? 6.694 12.083 12.080 1.00 97.44 193 GLN A O 1
ATOM 1334 N N . GLY A 1 194 ? 7.376 10.492 10.646 1.00 97.62 194 GLY A N 1
ATOM 1335 C CA . GLY A 1 194 ? 7.647 11.401 9.530 1.00 97.62 194 GLY A CA 1
ATOM 1336 C C . GLY A 1 194 ? 6.402 11.865 8.767 1.00 97.62 194 GLY A C 1
ATOM 1337 O O . GLY A 1 194 ? 6.415 12.946 8.185 1.00 97.62 194 GLY A O 1
ATOM 1338 N N . ALA A 1 195 ? 5.331 11.067 8.765 1.00 98.00 195 ALA A N 1
ATOM 1339 C CA . ALA A 1 195 ? 4.106 11.339 8.011 1.00 98.00 195 ALA A CA 1
ATOM 1340 C C . ALA A 1 195 ? 2.835 10.847 8.749 1.00 98.00 195 ALA A C 1
ATOM 1342 O O . ALA A 1 195 ? 2.109 9.976 8.242 1.00 98.00 195 ALA A O 1
ATOM 1343 N N . PRO A 1 196 ? 2.537 11.370 9.957 1.00 98.19 196 PRO A N 1
ATOM 1344 C CA . PRO A 1 196 ? 1.426 10.882 10.774 1.00 98.19 196 PRO A CA 1
ATOM 1345 C C . PRO A 1 196 ? 0.051 11.108 10.124 1.00 98.19 196 PRO A C 1
ATOM 1347 O O . PRO A 1 196 ? -0.814 10.238 10.223 1.00 98.19 196 PRO A O 1
ATOM 1350 N N . GLN A 1 197 ? -0.160 12.216 9.400 1.00 98.44 197 GLN A N 1
ATOM 1351 C CA . GLN A 1 197 ? -1.434 12.498 8.719 1.00 98.44 197 GLN A CA 1
ATOM 1352 C C . GLN A 1 197 ? -1.716 11.492 7.593 1.00 98.44 197 GLN A C 1
ATOM 1354 O O . GLN A 1 197 ? -2.819 10.955 7.499 1.00 98.44 197 GLN A O 1
ATOM 1359 N N . GLN A 1 198 ? -0.721 11.201 6.751 1.00 98.38 198 GLN A N 1
ATOM 1360 C CA . GLN A 1 198 ? -0.844 10.226 5.665 1.00 98.38 198 GLN A CA 1
ATOM 1361 C C . GLN A 1 198 ? -1.008 8.807 6.220 1.00 98.38 198 GLN A C 1
ATOM 1363 O O . GLN A 1 198 ? -1.815 8.033 5.710 1.00 98.38 198 GLN A O 1
ATOM 1368 N N . THR A 1 199 ? -0.305 8.480 7.307 1.00 98.62 199 THR A N 1
ATOM 1369 C CA . THR A 1 199 ? -0.477 7.211 8.026 1.00 98.62 199 THR A CA 1
ATOM 1370 C C . THR A 1 199 ? -1.916 7.042 8.522 1.00 98.62 199 THR A C 1
ATOM 1372 O O . THR A 1 199 ? -2.534 5.998 8.301 1.00 98.62 199 THR A O 1
ATOM 1375 N N . LEU A 1 200 ? -2.498 8.089 9.116 1.00 98.69 200 LEU A N 1
ATOM 1376 C CA . LEU A 1 200 ? -3.893 8.072 9.551 1.00 98.69 200 LEU A CA 1
ATOM 1377 C C . LEU A 1 200 ? -4.870 7.954 8.371 1.00 98.69 200 LEU A C 1
ATOM 1379 O O . LEU A 1 200 ? -5.878 7.253 8.472 1.00 98.69 200 LEU A O 1
ATOM 1383 N N . GLN A 1 201 ? -4.573 8.581 7.230 1.00 98.56 201 GLN A N 1
ATOM 1384 C CA . GLN A 1 201 ? -5.368 8.440 6.007 1.00 98.56 201 GLN A CA 1
ATOM 1385 C C . GLN A 1 201 ? -5.361 6.995 5.477 1.00 98.56 201 GLN A C 1
ATOM 1387 O O . GLN A 1 201 ? -6.415 6.483 5.074 1.00 98.56 201 GLN A O 1
ATOM 1392 N N . VAL A 1 202 ? -4.201 6.325 5.511 1.00 98.69 202 VAL A N 1
ATOM 1393 C CA . VAL A 1 202 ? -4.067 4.902 5.155 1.00 98.69 202 VAL A CA 1
ATOM 1394 C C . VAL A 1 202 ? -4.931 4.047 6.070 1.00 98.69 202 VAL A C 1
ATOM 1396 O O . VAL A 1 202 ? -5.776 3.295 5.586 1.00 98.69 202 VAL A O 1
ATOM 1399 N N . ALA A 1 203 ? -4.785 4.228 7.383 1.00 98.56 203 ALA A N 1
ATOM 1400 C CA . ALA A 1 203 ? -5.564 3.521 8.391 1.00 98.56 203 ALA A CA 1
ATOM 1401 C C . ALA A 1 203 ? -7.081 3.738 8.220 1.00 98.56 203 ALA A C 1
ATOM 1403 O O . ALA A 1 203 ? -7.855 2.783 8.258 1.00 98.56 203 ALA A O 1
ATOM 1404 N N . THR A 1 204 ? -7.503 4.974 7.938 1.00 98.69 204 THR A N 1
ATOM 1405 C CA . THR A 1 204 ? -8.913 5.334 7.715 1.00 98.69 204 THR A CA 1
ATOM 1406 C C . THR A 1 204 ? -9.504 4.648 6.492 1.00 98.69 204 THR A C 1
ATOM 1408 O O . THR A 1 204 ? -10.625 4.140 6.529 1.00 98.69 204 THR A O 1
ATOM 1411 N N . THR A 1 205 ? -8.764 4.611 5.388 1.00 98.44 205 THR A N 1
ATOM 1412 C CA . THR A 1 205 ? -9.246 3.984 4.152 1.00 98.44 205 THR A CA 1
ATOM 1413 C C . THR A 1 205 ? -9.220 2.464 4.257 1.00 98.44 205 THR A C 1
ATOM 1415 O O . THR A 1 205 ? -10.191 1.815 3.879 1.00 98.44 205 THR A O 1
ATOM 1418 N N . ALA A 1 206 ? -8.181 1.889 4.866 1.00 98.44 206 ALA A N 1
ATOM 1419 C CA . ALA A 1 206 ? -8.127 0.460 5.155 1.00 98.44 206 ALA A CA 1
ATOM 1420 C C . ALA A 1 206 ? -9.290 0.018 6.061 1.00 98.44 206 ALA A C 1
ATOM 1422 O O . ALA A 1 206 ? -9.934 -0.987 5.767 1.00 98.44 206 ALA A O 1
ATOM 1423 N N . ALA A 1 207 ? -9.627 0.804 7.092 1.00 98.44 207 ALA A N 1
ATOM 1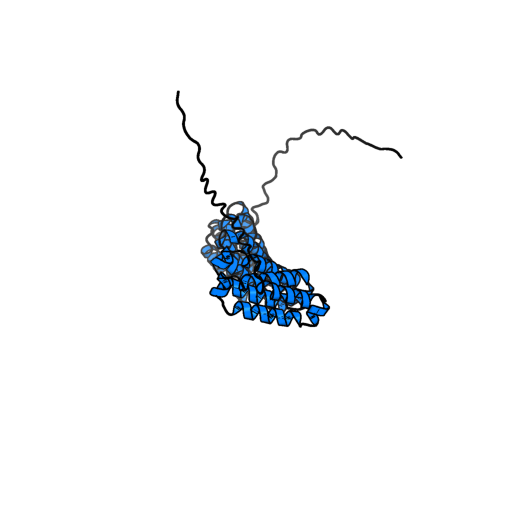424 C CA . ALA A 1 207 ? -10.778 0.553 7.960 1.00 98.44 207 ALA A CA 1
ATOM 1425 C C . ALA A 1 207 ? -12.113 0.542 7.192 1.00 98.44 207 ALA A C 1
ATOM 1427 O O . ALA A 1 207 ? -12.980 -0.284 7.468 1.00 98.44 207 ALA A O 1
ATOM 1428 N N . ARG A 1 208 ? -12.277 1.422 6.193 1.00 98.50 208 ARG A N 1
ATOM 1429 C CA . ARG A 1 208 ? -13.458 1.417 5.313 1.00 98.50 208 ARG A CA 1
ATOM 1430 C C . ARG A 1 208 ? -13.505 0.179 4.417 1.00 98.50 208 ARG A C 1
ATOM 1432 O O . ARG A 1 208 ? -14.575 -0.400 4.271 1.00 98.50 208 ARG A O 1
ATOM 1439 N N . ILE A 1 209 ? -12.368 -0.254 3.868 1.00 98.44 209 ILE A N 1
ATOM 1440 C CA . ILE A 1 209 ? -12.278 -1.460 3.027 1.00 98.44 209 ILE A CA 1
ATOM 1441 C C . ILE A 1 209 ? -12.693 -2.709 3.816 1.00 98.44 209 ILE A C 1
ATOM 1443 O O . ILE A 1 209 ? -13.507 -3.490 3.333 1.00 98.44 209 ILE A O 1
ATOM 1447 N N . ILE A 1 210 ? -12.187 -2.891 5.039 1.00 98.50 210 ILE A N 1
ATOM 1448 C CA . ILE A 1 210 ? -12.475 -4.096 5.839 1.00 98.50 210 ILE A CA 1
ATOM 1449 C C . ILE A 1 210 ? -13.905 -4.165 6.394 1.00 98.50 210 ILE A C 1
ATOM 1451 O O . ILE A 1 210 ? -14.357 -5.235 6.804 1.00 98.50 210 ILE A O 1
ATOM 1455 N N . LEU A 1 211 ? -14.629 -3.045 6.409 1.00 98.19 211 LEU A N 1
ATOM 1456 C CA . LEU A 1 211 ? -16.048 -3.015 6.765 1.00 98.19 211 LEU A CA 1
ATOM 1457 C C . LEU A 1 211 ? -16.960 -3.491 5.632 1.00 98.19 211 LEU A C 1
ATOM 1459 O O . LEU A 1 211 ? -18.142 -3.732 5.865 1.00 98.19 211 LEU A O 1
ATOM 1463 N N . GLN A 1 212 ? -16.440 -3.624 4.414 1.00 98.38 212 GLN A N 1
ATOM 1464 C CA . GLN A 1 212 ? -17.251 -4.024 3.274 1.00 98.38 212 GLN A CA 1
ATOM 1465 C C . GLN A 1 212 ? -17.529 -5.534 3.334 1.00 98.38 212 GLN A C 1
ATOM 1467 O O . GLN A 1 212 ? -16.579 -6.317 3.446 1.00 98.38 212 GLN A O 1
ATOM 1472 N N . PRO A 1 213 ? -18.798 -5.976 3.224 1.00 98.06 213 PRO A N 1
ATOM 1473 C CA . PRO A 1 213 ? -19.151 -7.393 3.337 1.00 98.06 213 PRO A CA 1
ATOM 1474 C C . PRO A 1 213 ? -18.397 -8.297 2.355 1.00 98.06 213 PRO A C 1
ATOM 1476 O O . PRO A 1 213 ? -17.983 -9.395 2.718 1.00 98.06 213 PRO A O 1
ATOM 1479 N N . GLU A 1 214 ? -18.144 -7.823 1.130 1.00 97.62 214 GLU A N 1
ATOM 1480 C CA . GLU A 1 214 ? -17.379 -8.581 0.132 1.00 97.62 214 GLU A CA 1
ATOM 1481 C C . GLU A 1 214 ? -15.913 -8.785 0.533 1.00 97.62 214 GLU A C 1
ATOM 1483 O O . GLU A 1 214 ? -15.371 -9.870 0.329 1.00 97.62 214 GLU A O 1
ATOM 1488 N N . ALA A 1 215 ? -15.274 -7.797 1.170 1.00 98.19 215 ALA A N 1
ATOM 1489 C CA . ALA A 1 215 ? -13.921 -7.959 1.705 1.00 98.19 215 ALA A CA 1
ATOM 1490 C C . ALA A 1 215 ? -13.886 -9.036 2.800 1.00 98.19 215 ALA A C 1
ATOM 1492 O O . ALA A 1 215 ? -13.012 -9.905 2.791 1.00 98.19 215 ALA A O 1
ATOM 1493 N N . GLN A 1 216 ? -14.863 -9.002 3.712 1.00 98.25 216 GLN A N 1
ATOM 1494 C CA . GLN A 1 216 ? -14.995 -9.976 4.801 1.00 98.25 216 GLN A CA 1
ATOM 1495 C C . GLN A 1 216 ? -15.262 -11.383 4.270 1.00 98.25 216 GLN A C 1
ATOM 1497 O O . GLN A 1 216 ? -14.665 -12.338 4.751 1.00 98.25 216 GLN A O 1
ATOM 1502 N N . ARG A 1 217 ? -16.118 -11.520 3.254 1.00 98.31 217 ARG A N 1
ATOM 1503 C CA . ARG A 1 217 ? -16.450 -12.809 2.640 1.00 98.31 217 ARG A CA 1
ATOM 1504 C C . ARG A 1 217 ? -15.263 -13.426 1.904 1.00 98.31 217 ARG A C 1
ATOM 1506 O O . ARG A 1 217 ? -15.046 -14.629 2.000 1.00 98.31 217 ARG A O 1
ATOM 1513 N N . VAL A 1 218 ? -14.519 -12.613 1.155 1.00 98.19 218 VAL A N 1
ATOM 1514 C CA . VAL A 1 218 ? -13.457 -13.093 0.259 1.00 98.19 218 VAL A CA 1
ATOM 1515 C C . VAL A 1 218 ? -12.135 -13.320 0.992 1.00 98.19 218 VAL A C 1
ATOM 1517 O O . VAL A 1 218 ? -11.411 -14.255 0.659 1.00 98.19 218 VAL A O 1
ATOM 1520 N N . ALA A 1 219 ? -11.801 -12.487 1.981 1.00 98.12 219 ALA A N 1
ATOM 1521 C CA . ALA A 1 219 ? -10.513 -12.548 2.669 1.00 98.12 219 ALA A CA 1
ATOM 1522 C C . ALA A 1 219 ? -10.629 -12.256 4.182 1.00 98.12 219 ALA A C 1
ATOM 1524 O O . ALA A 1 219 ? -9.975 -11.335 4.684 1.00 98.12 219 ALA A O 1
ATOM 1525 N N . PRO A 1 220 ? -11.411 -13.045 4.947 1.00 98.50 220 PRO A N 1
ATOM 1526 C CA . PRO A 1 220 ? -11.706 -12.744 6.352 1.00 98.50 220 PRO A CA 1
ATOM 1527 C C . PRO A 1 220 ? -10.461 -12.717 7.253 1.00 98.50 220 PRO A C 1
ATOM 1529 O O . PRO A 1 220 ? -10.356 -11.876 8.143 1.00 98.50 220 PRO A O 1
ATOM 1532 N N . GLN A 1 221 ? -9.473 -13.581 6.996 1.00 98.44 221 GLN A N 1
ATOM 1533 C CA . GLN A 1 221 ? -8.208 -13.593 7.744 1.00 98.44 221 GLN A CA 1
ATOM 1534 C C . GLN A 1 221 ? -7.373 -12.329 7.497 1.00 98.44 221 GLN A C 1
ATOM 1536 O O . GLN A 1 221 ? -6.811 -11.758 8.430 1.00 98.44 221 GLN A O 1
ATOM 1541 N N . ALA A 1 222 ? -7.315 -11.856 6.249 1.00 98.00 222 ALA A N 1
ATOM 1542 C CA . ALA A 1 222 ? -6.595 -10.631 5.917 1.00 98.00 222 ALA A CA 1
ATOM 1543 C C . ALA A 1 222 ? -7.306 -9.397 6.494 1.00 98.00 222 ALA A C 1
ATOM 1545 O O . ALA A 1 222 ? -6.645 -8.507 7.024 1.00 98.00 222 ALA A O 1
ATOM 1546 N N . VAL A 1 223 ? -8.645 -9.379 6.478 1.00 98.75 223 VAL A N 1
ATOM 1547 C CA . VAL A 1 223 ? -9.455 -8.364 7.168 1.00 98.75 223 VAL A CA 1
ATOM 1548 C C . VAL A 1 223 ? -9.115 -8.300 8.660 1.00 98.75 223 VAL A C 1
ATOM 1550 O O . VAL A 1 223 ? -8.867 -7.210 9.176 1.00 98.75 223 VAL A O 1
ATOM 1553 N N . ALA A 1 224 ? -9.033 -9.446 9.342 1.00 98.56 224 ALA A N 1
ATOM 1554 C CA . ALA A 1 224 ? -8.644 -9.503 10.750 1.00 98.56 224 ALA A CA 1
ATOM 1555 C C . ALA A 1 224 ? -7.235 -8.934 11.008 1.00 98.56 224 ALA A C 1
ATOM 1557 O O . ALA A 1 224 ? -7.032 -8.155 11.946 1.00 98.56 224 ALA A O 1
ATOM 1558 N N . GLY A 1 225 ? -6.267 -9.292 10.159 1.00 98.44 225 GLY A N 1
ATOM 1559 C CA . GLY A 1 225 ? -4.900 -8.771 10.235 1.00 98.44 225 GLY A CA 1
ATOM 1560 C C . GLY A 1 225 ? -4.836 -7.255 10.038 1.00 98.44 225 GLY A C 1
ATOM 1561 O O . GLY A 1 225 ? -4.219 -6.552 10.838 1.00 98.44 225 GLY A O 1
ATOM 1562 N N . ILE A 1 226 ? -5.536 -6.734 9.025 1.00 98.50 226 ILE A N 1
ATOM 1563 C CA . ILE A 1 226 ? -5.635 -5.291 8.768 1.00 98.50 226 ILE A CA 1
ATOM 1564 C C . ILE A 1 226 ? -6.252 -4.576 9.968 1.00 98.50 226 ILE A C 1
ATOM 1566 O O . ILE A 1 226 ? -5.686 -3.588 10.421 1.00 98.50 226 ILE A O 1
ATOM 1570 N N . ALA A 1 227 ? -7.371 -5.070 10.504 1.00 98.56 227 ALA A N 1
ATOM 1571 C CA . ALA A 1 227 ? -8.036 -4.463 11.654 1.00 98.56 227 ALA A CA 1
ATOM 1572 C C . ALA A 1 227 ? -7.094 -4.336 12.860 1.00 98.56 227 ALA A C 1
ATOM 1574 O O . ALA A 1 227 ? -6.995 -3.270 13.465 1.00 98.56 227 ALA A O 1
ATOM 1575 N N . THR A 1 228 ? -6.353 -5.404 13.163 1.00 98.69 228 THR A N 1
ATOM 1576 C CA . THR A 1 228 ? -5.394 -5.434 14.275 1.00 98.69 228 THR A CA 1
ATOM 1577 C C . THR A 1 228 ? -4.269 -4.420 14.059 1.00 98.69 228 THR A C 1
ATOM 1579 O O . THR A 1 228 ? -4.000 -3.594 14.933 1.00 98.69 228 THR A O 1
ATOM 1582 N N . ASN A 1 229 ? -3.655 -4.419 12.872 1.00 98.50 229 ASN A N 1
ATOM 1583 C CA . ASN A 1 229 ? -2.556 -3.510 12.547 1.00 98.50 229 ASN A CA 1
ATOM 1584 C C . ASN A 1 229 ? -3.011 -2.046 12.512 1.00 98.50 229 ASN A C 1
ATOM 1586 O O . ASN A 1 229 ? -2.305 -1.167 12.996 1.00 98.50 229 ASN A O 1
ATOM 1590 N N . VAL A 1 230 ? -4.204 -1.775 11.983 1.00 98.62 230 VAL A N 1
ATOM 1591 C CA . VAL A 1 230 ? -4.778 -0.430 11.937 1.00 98.62 230 VAL A CA 1
ATOM 1592 C C . VAL A 1 230 ? -4.996 0.121 13.346 1.00 98.62 230 VAL A C 1
ATOM 1594 O O . VAL A 1 230 ? -4.602 1.258 13.597 1.00 98.62 230 VAL A O 1
ATOM 1597 N N . VAL A 1 231 ? -5.538 -0.672 14.280 1.00 98.62 231 VAL A N 1
ATOM 1598 C CA . VAL A 1 231 ? -5.726 -0.256 15.685 1.00 98.62 231 VAL A CA 1
ATOM 1599 C C . VAL A 1 231 ? -4.384 0.039 16.351 1.00 98.62 231 VAL A C 1
ATOM 1601 O O . VAL A 1 231 ? -4.263 1.055 17.033 1.00 98.62 231 VAL A O 1
ATOM 1604 N N . GLN A 1 232 ? -3.360 -0.786 16.117 1.00 98.50 232 GLN A N 1
ATOM 1605 C CA . GLN A 1 232 ? -2.007 -0.522 16.619 1.00 98.50 232 GLN A CA 1
ATOM 1606 C C . GLN A 1 232 ? -1.442 0.794 16.067 1.00 98.50 232 GLN A C 1
ATOM 1608 O O . GLN A 1 232 ? -0.963 1.618 16.840 1.00 98.50 232 GLN A O 1
ATOM 1613 N N . VAL A 1 233 ? -1.553 1.023 14.753 1.00 98.56 233 VAL A N 1
ATOM 1614 C CA . VAL A 1 233 ? -1.058 2.237 14.084 1.00 98.56 233 VAL A CA 1
ATOM 1615 C C . VAL A 1 233 ? -1.734 3.495 14.627 1.00 98.56 233 VAL A C 1
ATOM 1617 O O . VAL A 1 233 ? -1.049 4.458 14.969 1.00 98.56 233 VAL A O 1
ATOM 1620 N N . VAL A 1 234 ? -3.067 3.508 14.739 1.00 98.56 234 VAL A N 1
ATOM 1621 C CA . VAL A 1 234 ? -3.786 4.696 15.231 1.00 98.56 234 VAL A CA 1
ATOM 1622 C C . VAL A 1 234 ? -3.696 4.873 16.746 1.00 98.56 234 VAL A C 1
ATOM 1624 O O . VAL A 1 234 ? -4.051 5.937 17.238 1.00 98.56 234 VAL A O 1
ATOM 1627 N N . SER A 1 235 ? -3.197 3.876 17.484 1.00 98.50 235 SER A N 1
ATOM 1628 C CA . SER A 1 235 ? -2.885 3.997 18.917 1.00 98.50 235 SER A CA 1
ATOM 1629 C C . SER A 1 235 ? -1.511 4.630 19.180 1.00 98.50 235 SER A C 1
ATOM 1631 O O . SER A 1 235 ? -1.199 4.958 20.325 1.00 98.50 235 SER A O 1
ATOM 1633 N N . THR A 1 236 ? -0.680 4.833 18.152 1.00 98.12 236 THR A N 1
ATOM 1634 C CA . THR A 1 236 ? 0.593 5.551 18.298 1.00 98.12 236 THR A CA 1
ATOM 1635 C C . THR A 1 236 ? 0.341 7.041 18.571 1.00 98.12 236 THR A C 1
ATOM 1637 O O . THR A 1 236 ? -0.403 7.664 17.809 1.00 98.12 236 THR A O 1
ATOM 1640 N N . PRO A 1 237 ? 1.007 7.674 19.566 1.00 98.31 237 PRO A N 1
ATOM 1641 C CA . PRO A 1 237 ? 0.759 9.073 19.927 1.00 98.31 237 PRO A CA 1
ATOM 1642 C C . PRO A 1 237 ? 0.827 10.060 18.757 1.00 98.31 237 PRO A C 1
ATOM 1644 O O . PRO A 1 237 ? -0.077 10.872 18.609 1.00 98.31 237 PRO A O 1
ATOM 1647 N N . ALA A 1 238 ? 1.839 9.958 17.888 1.00 98.06 238 ALA A N 1
ATOM 1648 C CA . ALA A 1 238 ? 1.997 10.864 16.746 1.00 98.06 238 ALA A CA 1
ATOM 1649 C C . ALA A 1 238 ? 0.835 10.767 15.737 1.00 98.06 238 ALA A C 1
ATOM 1651 O O . ALA A 1 238 ? 0.322 11.785 15.275 1.00 98.06 238 ALA A O 1
ATOM 1652 N N . VAL A 1 239 ? 0.390 9.547 15.419 1.00 98.38 239 VAL A N 1
ATOM 1653 C CA . VAL A 1 239 ? -0.719 9.300 14.482 1.00 98.38 239 VAL A CA 1
ATOM 1654 C C . VAL A 1 239 ? -2.051 9.702 15.113 1.00 98.38 239 VAL A C 1
ATOM 1656 O O . VAL A 1 239 ? -2.863 10.363 14.470 1.00 98.38 239 VAL A O 1
ATOM 1659 N N . TYR A 1 240 ? -2.260 9.360 16.385 1.00 98.62 240 TYR A N 1
ATOM 1660 C CA . TYR A 1 240 ? -3.464 9.723 17.129 1.00 98.62 240 TYR A CA 1
ATOM 1661 C C . TYR A 1 240 ? -3.624 11.245 17.244 1.00 98.62 240 TYR A C 1
ATOM 1663 O O . TYR A 1 240 ? -4.701 11.779 16.987 1.00 98.62 240 TYR A O 1
ATOM 1671 N N . GLN A 1 241 ? -2.544 11.961 17.576 1.00 98.00 241 GLN A N 1
ATOM 1672 C CA . GLN A 1 241 ? -2.531 13.423 17.695 1.00 98.00 241 GLN A CA 1
ATOM 1673 C C . GLN A 1 241 ? -2.846 14.139 16.380 1.00 98.00 241 GLN A C 1
ATOM 1675 O O . GLN A 1 241 ? -3.359 15.255 16.414 1.00 98.00 241 GLN A O 1
ATOM 1680 N N . ALA A 1 242 ? -2.588 13.510 15.228 1.00 98.25 242 ALA A N 1
ATOM 1681 C CA . ALA A 1 242 ? -2.921 14.097 13.935 1.00 98.25 242 ALA A CA 1
ATOM 1682 C C . ALA A 1 242 ? -4.436 14.306 13.760 1.00 98.25 242 ALA A C 1
ATOM 1684 O O . ALA A 1 242 ? -4.850 15.310 13.182 1.00 98.25 242 ALA A O 1
ATOM 1685 N N . SER A 1 243 ? -5.266 13.381 14.258 1.00 98.38 243 SER A N 1
ATOM 1686 C CA . SER A 1 243 ? -6.715 13.580 14.397 1.00 98.38 243 SER A CA 1
ATOM 1687 C C . SER A 1 243 ? -7.318 12.549 15.366 1.00 98.38 243 SER A C 1
ATOM 1689 O O . SER A 1 243 ? -7.646 11.430 14.950 1.00 98.38 243 SER A O 1
ATOM 1691 N N . PRO A 1 244 ? -7.530 12.919 16.645 1.00 98.38 244 PRO A N 1
ATOM 1692 C CA . PRO A 1 244 ? -8.069 12.004 17.652 1.00 98.38 244 PRO A CA 1
ATOM 1693 C C . PRO A 1 244 ? -9.437 11.419 17.286 1.00 98.38 244 PRO A C 1
ATOM 1695 O O . PRO A 1 244 ? -9.670 10.224 17.446 1.00 98.38 244 PRO A O 1
ATOM 1698 N N . THR A 1 245 ? -10.336 12.239 16.733 1.00 97.88 245 THR A N 1
ATOM 1699 C CA . THR A 1 245 ? -11.680 11.798 16.326 1.00 97.88 245 THR A CA 1
ATOM 1700 C C . THR A 1 245 ? -11.622 10.748 15.217 1.00 97.88 245 THR A C 1
ATOM 1702 O O . THR A 1 245 ? -12.322 9.739 15.288 1.00 97.88 245 THR A O 1
ATOM 1705 N N . ALA A 1 246 ? -10.772 10.951 14.204 1.00 98.00 246 ALA A N 1
ATOM 1706 C CA . ALA A 1 246 ? -10.610 9.978 13.128 1.00 98.00 246 ALA A CA 1
ATOM 1707 C C . ALA A 1 246 ? -9.956 8.685 13.639 1.00 98.00 246 ALA A C 1
ATOM 1709 O O . ALA A 1 246 ? -10.408 7.601 13.280 1.00 98.00 246 ALA A O 1
ATOM 1710 N N . ALA A 1 247 ? -8.959 8.779 14.526 1.00 98.50 247 ALA A N 1
ATOM 1711 C CA . ALA A 1 247 ? -8.333 7.614 15.148 1.00 98.50 247 ALA A CA 1
ATOM 1712 C C . ALA A 1 247 ? -9.349 6.756 15.926 1.00 98.50 247 ALA A C 1
ATOM 1714 O O . ALA A 1 247 ? -9.411 5.545 15.721 1.00 98.50 247 ALA A O 1
ATOM 1715 N N . VAL A 1 248 ? -10.207 7.376 16.745 1.00 98.38 248 VAL A N 1
ATOM 1716 C CA . VAL A 1 248 ? -11.278 6.676 17.481 1.00 98.38 248 VAL A CA 1
ATOM 1717 C C . VAL A 1 248 ? -12.305 6.043 16.531 1.00 98.38 248 VAL A C 1
ATOM 1719 O O . VAL A 1 248 ? -12.718 4.903 16.740 1.00 98.38 248 VAL A O 1
ATOM 1722 N N . ALA A 1 249 ? -12.691 6.724 15.447 1.00 98.19 249 ALA A N 1
ATOM 1723 C CA . ALA A 1 249 ? -13.588 6.145 14.443 1.00 98.19 249 ALA A CA 1
ATOM 1724 C C . ALA A 1 249 ? -12.962 4.923 13.746 1.00 98.19 249 ALA A C 1
ATOM 1726 O O . ALA A 1 249 ? -13.625 3.910 13.524 1.00 98.19 249 ALA A O 1
ATOM 1727 N N . VAL A 1 250 ? -11.664 4.988 13.443 1.00 98.50 250 VAL A N 1
ATOM 1728 C CA . VAL A 1 250 ? -10.903 3.872 12.872 1.00 98.50 250 VAL A CA 1
ATOM 1729 C C . VAL A 1 250 ? -10.830 2.687 13.834 1.00 98.50 250 VAL A C 1
ATOM 1731 O O . VAL A 1 250 ? -11.068 1.553 13.417 1.00 98.50 250 VAL A O 1
ATOM 1734 N N . MET A 1 251 ? -10.578 2.947 15.118 1.00 98.56 251 MET A N 1
ATOM 1735 C CA . MET A 1 251 ? -10.627 1.947 16.186 1.00 98.56 251 MET A CA 1
ATOM 1736 C C . MET A 1 251 ? -11.993 1.243 16.253 1.00 98.56 251 MET A C 1
ATOM 1738 O O . MET A 1 251 ? -12.054 0.013 16.292 1.00 98.56 251 MET A O 1
ATOM 1742 N N . ALA A 1 252 ? -13.089 2.006 16.193 1.00 98.06 252 ALA A N 1
ATOM 1743 C CA . ALA A 1 252 ? -14.451 1.469 16.205 1.00 98.06 252 ALA A CA 1
ATOM 1744 C C . ALA A 1 252 ? -14.750 0.589 14.978 1.00 98.06 252 ALA A C 1
ATOM 1746 O O . ALA A 1 252 ? -15.306 -0.505 15.104 1.00 98.06 252 ALA A O 1
ATOM 1747 N N . ASN A 1 253 ? -14.345 1.043 13.790 1.00 97.75 253 ASN A N 1
ATOM 1748 C CA . ASN A 1 253 ? -14.533 0.317 12.533 1.00 97.75 253 ASN A CA 1
ATOM 1749 C C . ASN A 1 253 ? -13.749 -1.002 12.514 1.00 97.75 253 ASN A C 1
ATOM 1751 O O . ASN A 1 253 ? -14.287 -2.038 12.127 1.00 97.75 253 ASN A O 1
ATOM 1755 N N . ALA A 1 254 ? -12.497 -0.983 12.978 1.00 98.38 254 ALA A N 1
ATOM 1756 C CA . ALA A 1 254 ? -11.676 -2.182 13.090 1.00 98.38 254 ALA A CA 1
ATOM 1757 C C . ALA A 1 254 ? -12.281 -3.198 14.069 1.00 98.38 254 ALA A C 1
ATOM 1759 O O . ALA A 1 254 ? -12.353 -4.384 13.745 1.00 98.38 254 ALA A O 1
ATOM 1760 N N . TYR A 1 255 ? -12.779 -2.739 15.222 1.00 98.19 255 TYR A N 1
ATOM 1761 C CA . TYR A 1 255 ? -13.455 -3.602 16.191 1.00 98.19 255 TYR A CA 1
ATOM 1762 C C . TYR A 1 255 ? -14.748 -4.216 15.635 1.00 98.19 255 TYR A C 1
ATOM 1764 O O . TYR A 1 255 ? -14.988 -5.414 15.786 1.00 98.19 255 TYR A O 1
ATOM 1772 N N . THR A 1 256 ? -15.541 -3.425 14.910 1.00 97.44 256 THR A N 1
ATOM 1773 C CA . THR A 1 256 ? -16.750 -3.899 14.216 1.00 97.44 256 THR A CA 1
ATOM 1774 C C . THR A 1 256 ? -16.416 -4.973 13.174 1.00 97.44 256 THR A C 1
ATOM 1776 O O . THR A 1 256 ? -17.103 -5.986 13.080 1.00 97.44 256 THR A O 1
ATOM 1779 N N . ALA A 1 257 ? -15.329 -4.803 12.413 1.00 97.69 257 ALA A N 1
ATOM 1780 C CA . ALA A 1 257 ? -14.912 -5.785 11.416 1.00 97.69 257 ALA A CA 1
ATOM 1781 C C . ALA A 1 257 ? -14.509 -7.131 12.050 1.00 97.69 257 ALA A C 1
ATOM 1783 O O . ALA A 1 257 ? -14.972 -8.177 11.594 1.00 97.69 257 ALA A O 1
ATOM 1784 N N . VAL A 1 258 ? -13.695 -7.129 13.117 1.00 98.25 258 VAL A N 1
ATOM 1785 C CA . VAL A 1 258 ? -13.224 -8.376 13.768 1.00 98.25 258 VAL A CA 1
ATOM 1786 C C . VAL A 1 258 ? -14.289 -9.097 14.587 1.00 98.25 258 VAL A C 1
ATOM 1788 O O . VAL A 1 258 ? -14.143 -10.287 14.852 1.00 98.25 258 VAL A O 1
ATOM 1791 N N . THR A 1 259 ? -15.350 -8.398 14.985 1.00 97.38 259 THR A N 1
ATOM 1792 C CA . THR A 1 259 ? -16.501 -8.988 15.688 1.00 97.38 259 THR A CA 1
ATOM 1793 C C . THR A 1 259 ? -17.595 -9.467 14.734 1.00 97.38 259 THR A C 1
ATOM 1795 O O . THR A 1 259 ? -18.560 -10.088 15.177 1.00 97.38 259 THR A O 1
ATOM 1798 N N . SER A 1 260 ? -17.453 -9.233 13.423 1.00 97.75 260 SER A N 1
ATOM 1799 C CA . SER A 1 260 ? -18.381 -9.780 12.432 1.00 97.75 260 SER A CA 1
ATOM 1800 C C . SER A 1 260 ? -18.334 -11.319 12.425 1.00 97.75 260 SER A C 1
ATOM 1802 O O . SER A 1 260 ? -17.241 -11.885 12.519 1.00 97.75 260 SER A O 1
ATOM 1804 N N . PRO A 1 261 ? -19.474 -12.021 12.244 1.00 97.50 261 PRO A N 1
ATOM 1805 C CA . PRO A 1 261 ? -19.514 -13.487 12.302 1.00 97.50 261 PRO A CA 1
ATOM 1806 C C . PRO A 1 261 ? -18.552 -14.179 11.328 1.00 97.50 261 PRO A C 1
ATOM 1808 O O . PRO A 1 261 ? -17.951 -15.201 11.655 1.00 97.50 261 PRO A O 1
ATOM 1811 N N . VAL A 1 262 ? -18.388 -13.610 10.129 1.00 97.94 262 VAL A N 1
ATOM 1812 C CA . VAL A 1 262 ? -17.522 -14.159 9.075 1.00 97.94 262 VAL A CA 1
ATOM 1813 C C . VAL A 1 262 ? -16.050 -14.073 9.481 1.00 97.94 262 VAL A C 1
ATOM 1815 O O . VAL A 1 262 ? -15.301 -15.039 9.331 1.00 97.94 262 VAL A O 1
ATOM 1818 N N . VAL A 1 263 ? -15.631 -12.931 10.031 1.00 98.19 263 VAL A N 1
ATOM 1819 C CA . VAL A 1 263 ? -14.240 -12.710 10.438 1.00 98.19 263 VAL A CA 1
ATOM 1820 C C . VAL A 1 263 ? -13.933 -13.446 11.739 1.00 98.19 263 VAL A C 1
ATOM 1822 O O . VAL A 1 263 ? -12.894 -14.097 11.826 1.00 98.19 263 VAL A O 1
ATOM 1825 N N . SER A 1 264 ? -14.841 -13.427 12.719 1.00 97.81 264 SER A N 1
ATOM 1826 C CA . SER A 1 264 ? -14.648 -14.121 13.996 1.00 97.81 264 SER A CA 1
ATOM 1827 C C . SER A 1 264 ? -14.558 -15.638 13.827 1.00 97.81 264 SER A C 1
ATOM 1829 O O . SER A 1 264 ? -13.787 -16.284 14.532 1.00 97.81 264 SER A O 1
ATOM 1831 N N . ALA A 1 265 ? -15.301 -16.215 12.875 1.00 97.88 265 ALA A N 1
ATOM 1832 C CA . ALA A 1 265 ? -15.200 -17.637 12.552 1.00 97.88 265 ALA A CA 1
ATOM 1833 C C . ALA A 1 265 ? -13.845 -17.996 11.915 1.00 97.88 265 ALA A C 1
ATOM 1835 O O . ALA A 1 265 ? -13.280 -19.045 12.215 1.00 97.88 265 ALA A O 1
ATOM 1836 N N . ALA A 1 266 ? -13.308 -17.128 11.053 1.00 98.25 266 ALA A N 1
ATOM 1837 C CA . ALA A 1 266 ? -12.051 -17.379 10.347 1.00 98.25 266 ALA A CA 1
ATOM 1838 C C . ALA A 1 266 ? -10.790 -17.023 11.158 1.00 98.25 266 ALA A C 1
ATOM 1840 O O . ALA A 1 266 ? -9.717 -17.567 10.888 1.00 98.25 266 ALA A O 1
ATOM 1841 N N . ALA A 1 267 ? -10.897 -16.089 12.107 1.00 98.38 267 ALA A N 1
ATOM 1842 C CA . ALA A 1 267 ? -9.795 -15.550 12.902 1.00 98.38 267 ALA A CA 1
ATOM 1843 C C . ALA A 1 267 ? -10.235 -15.304 14.365 1.00 98.38 267 ALA A C 1
ATOM 1845 O O . ALA A 1 267 ? -10.373 -14.153 14.793 1.00 98.38 267 ALA A O 1
ATOM 1846 N N . PRO A 1 268 ? -10.432 -16.370 15.165 1.00 97.88 268 PRO A N 1
ATOM 1847 C CA . PRO A 1 268 ? -11.062 -16.278 16.488 1.00 97.88 268 PRO A CA 1
ATOM 1848 C C . PRO A 1 268 ? -10.271 -15.450 17.513 1.00 97.88 268 PRO A C 1
ATOM 1850 O O . PRO A 1 268 ? -10.840 -14.945 18.476 1.00 97.88 268 PRO A O 1
ATOM 1853 N N . THR A 1 269 ? -8.963 -15.270 17.318 1.00 98.00 269 THR A N 1
ATOM 1854 C CA . THR A 1 269 ? -8.104 -14.493 18.225 1.00 98.00 269 THR A CA 1
ATOM 1855 C C . THR A 1 269 ? -8.131 -12.987 17.954 1.00 98.00 269 THR A C 1
ATOM 1857 O O . THR A 1 269 ? -7.759 -12.205 18.829 1.00 98.00 269 THR A O 1
ATOM 1860 N N . ALA A 1 270 ? -8.598 -12.550 16.780 1.00 97.62 270 ALA A N 1
ATOM 1861 C CA . ALA A 1 270 ? -8.471 -11.161 16.342 1.00 97.62 270 ALA A CA 1
ATOM 1862 C C . ALA A 1 270 ? -9.278 -10.180 17.206 1.00 97.62 270 ALA A C 1
ATOM 1864 O O . ALA A 1 270 ? -8.781 -9.112 17.563 1.00 97.62 270 ALA A O 1
ATOM 1865 N N . ALA A 1 271 ? -10.500 -10.554 17.600 1.00 97.75 271 ALA A N 1
ATOM 1866 C CA . ALA A 1 271 ? -11.335 -9.723 18.465 1.00 97.75 271 ALA A CA 1
ATOM 1867 C C . ALA A 1 271 ? -10.698 -9.507 19.849 1.00 97.75 271 ALA A C 1
ATOM 1869 O O . ALA A 1 271 ? -10.734 -8.394 20.378 1.00 97.75 271 ALA A O 1
ATOM 1870 N N . ALA A 1 272 ? -10.063 -10.542 20.410 1.00 97.94 272 ALA A N 1
ATOM 1871 C CA . ALA A 1 272 ? -9.344 -10.441 21.678 1.00 97.94 272 ALA A CA 1
ATOM 1872 C C . ALA A 1 272 ? -8.119 -9.519 21.557 1.00 97.94 272 ALA A C 1
ATOM 1874 O O . ALA A 1 272 ? -7.928 -8.646 22.403 1.00 97.94 272 ALA A O 1
ATOM 1875 N N . SER A 1 273 ? -7.338 -9.646 20.477 1.00 98.44 273 SER A N 1
ATOM 1876 C CA . SER A 1 273 ? -6.187 -8.772 20.215 1.00 98.44 273 SER A CA 1
ATOM 1877 C C . SER A 1 273 ? -6.591 -7.305 20.055 1.00 98.44 273 SER A C 1
ATOM 1879 O O . SER A 1 273 ? -6.008 -6.442 20.708 1.00 98.44 273 SER A O 1
ATOM 1881 N N . VAL A 1 274 ? -7.624 -7.011 19.254 1.00 98.38 274 VAL A N 1
ATOM 1882 C CA . VAL A 1 274 ? -8.131 -5.637 19.100 1.00 98.38 274 VAL A CA 1
ATOM 1883 C C . VAL A 1 274 ? -8.646 -5.093 20.433 1.00 98.38 274 VAL A C 1
ATOM 1885 O O . VAL A 1 274 ? -8.307 -3.969 20.793 1.00 98.38 274 VAL A O 1
ATOM 1888 N N . THR A 1 275 ? -9.397 -5.888 21.202 1.00 98.31 275 THR A N 1
ATOM 1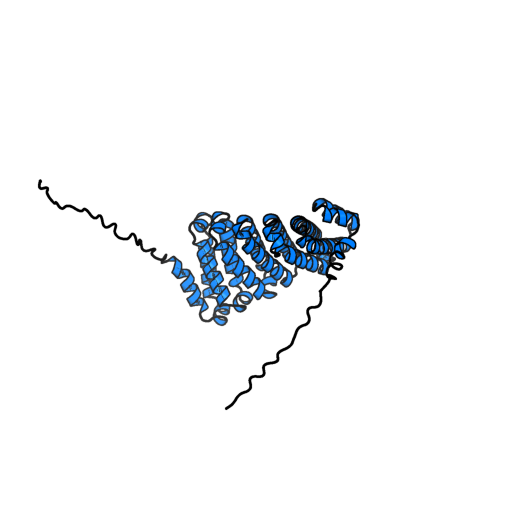889 C CA . THR A 1 275 ? -9.890 -5.487 22.533 1.00 98.31 275 THR A CA 1
ATOM 1890 C C . THR A 1 275 ? -8.740 -5.104 23.459 1.00 98.31 275 THR A C 1
ATOM 1892 O O . THR A 1 275 ? -8.774 -4.042 24.074 1.00 98.31 275 THR A O 1
ATOM 1895 N N . GLN A 1 276 ? -7.690 -5.928 23.515 1.00 98.44 276 GLN A N 1
ATOM 1896 C CA . GLN A 1 276 ? -6.513 -5.662 24.337 1.00 98.44 276 GLN A CA 1
ATOM 1897 C C . GLN A 1 276 ? -5.821 -4.353 23.935 1.00 98.44 276 GLN A C 1
ATOM 1899 O O . GLN A 1 276 ? -5.498 -3.543 24.806 1.00 98.44 276 GLN A O 1
ATOM 1904 N N . THR A 1 277 ? -5.615 -4.116 22.634 1.00 98.25 277 THR A N 1
ATOM 1905 C CA . THR A 1 277 ? -5.001 -2.867 22.157 1.00 98.25 277 THR A CA 1
ATOM 1906 C C . THR A 1 277 ? -5.881 -1.653 22.462 1.00 98.25 277 THR A C 1
ATOM 1908 O O . THR A 1 277 ? -5.364 -0.634 22.912 1.00 98.25 277 THR A O 1
ATOM 1911 N N . LEU A 1 278 ? -7.204 -1.764 22.310 1.00 98.19 278 LEU A N 1
ATOM 1912 C CA . LEU A 1 278 ? -8.141 -0.703 22.686 1.00 98.19 278 LEU A CA 1
ATOM 1913 C C . LEU A 1 278 ? -8.073 -0.395 24.183 1.00 98.19 278 LEU A C 1
ATOM 1915 O O . LEU A 1 278 ? -7.942 0.764 24.562 1.00 98.19 278 LEU A O 1
ATOM 1919 N N . THR A 1 279 ? -8.090 -1.412 25.048 1.00 98.25 279 THR A N 1
ATOM 1920 C CA . THR A 1 279 ? -7.958 -1.214 26.499 1.00 98.25 279 THR A CA 1
ATOM 1921 C C . THR A 1 279 ? -6.654 -0.495 26.855 1.00 98.25 279 THR A C 1
ATOM 1923 O O . THR A 1 279 ? -6.678 0.448 27.644 1.00 98.25 279 THR A O 1
ATOM 1926 N N . GLN A 1 280 ? -5.530 -0.875 26.236 1.00 98.31 280 GLN A N 1
ATOM 1927 C CA . GLN A 1 280 ? -4.246 -0.187 26.423 1.00 98.31 280 GLN A CA 1
ATOM 1928 C C . GLN A 1 280 ? -4.302 1.272 25.946 1.00 98.31 280 GLN A C 1
ATOM 1930 O O . GLN A 1 280 ? -3.849 2.170 26.656 1.00 98.31 280 GLN A O 1
ATOM 1935 N N . ALA A 1 281 ? -4.903 1.532 24.782 1.00 97.81 281 ALA A N 1
ATOM 1936 C CA . ALA A 1 281 ? -5.073 2.883 24.253 1.00 97.81 281 ALA A CA 1
ATOM 1937 C C . ALA A 1 281 ? -5.954 3.761 25.163 1.00 97.81 281 ALA A C 1
ATOM 1939 O O . ALA A 1 281 ? -5.645 4.936 25.359 1.00 97.81 281 ALA A O 1
ATOM 1940 N N . GLY A 1 282 ? -7.002 3.203 25.779 1.00 98.19 282 GLY A N 1
ATOM 1941 C CA . GLY A 1 282 ? -7.871 3.916 26.728 1.00 98.19 282 GLY A CA 1
ATOM 1942 C C . GLY A 1 282 ? -7.175 4.279 28.042 1.00 98.19 282 GLY A C 1
ATOM 1943 O O . GLY A 1 282 ? -7.494 5.294 28.660 1.00 98.19 282 GLY A O 1
ATOM 1944 N N . GLN A 1 283 ? -6.181 3.488 28.445 1.00 98.25 283 GLN A N 1
ATOM 1945 C CA . GLN A 1 283 ? -5.360 3.733 29.635 1.00 98.25 283 GLN A CA 1
ATOM 1946 C C . GLN A 1 283 ? -4.140 4.622 29.351 1.00 98.25 283 GLN A C 1
ATOM 1948 O O . GLN A 1 283 ? -3.460 5.052 30.281 1.00 98.25 283 GLN A O 1
ATOM 1953 N N . SER A 1 284 ? -3.848 4.915 28.082 1.00 98.19 284 SER A N 1
ATOM 1954 C CA . SER A 1 284 ? -2.665 5.681 27.700 1.00 98.19 284 SER A CA 1
ATOM 1955 C C . SER A 1 284 ? -2.781 7.154 28.096 1.00 98.19 284 SER A C 1
ATOM 1957 O O . SER A 1 284 ? -3.581 7.909 27.538 1.00 98.19 284 SER A O 1
ATOM 1959 N N . SER A 1 285 ? -1.920 7.597 29.016 1.00 98.19 285 SER A N 1
ATOM 1960 C CA . SER A 1 285 ? -1.866 8.994 29.463 1.00 98.19 285 SER A CA 1
ATOM 1961 C C . SER A 1 285 ? -1.596 9.977 28.322 1.00 98.19 285 SER A C 1
ATOM 1963 O O . SER A 1 285 ? -2.175 11.058 28.307 1.00 98.19 285 SER A O 1
ATOM 1965 N N . SER A 1 286 ? -0.756 9.619 27.344 1.00 97.81 286 SER A N 1
ATOM 1966 C CA . SER A 1 286 ? -0.428 10.502 26.214 1.00 97.81 286 SER A CA 1
ATOM 1967 C C . SER A 1 286 ? -1.608 10.689 25.256 1.00 97.81 286 SER A C 1
ATOM 1969 O O . SER A 1 286 ? -1.851 11.799 24.772 1.00 97.81 286 SER A O 1
ATOM 1971 N N . LEU A 1 287 ? -2.388 9.628 25.023 1.00 97.69 287 LEU A N 1
ATOM 1972 C CA . LEU A 1 287 ? -3.607 9.720 24.218 1.00 97.69 287 LEU A CA 1
ATOM 1973 C C . LEU A 1 287 ? -4.691 10.502 24.964 1.00 97.69 287 LEU A C 1
ATOM 1975 O O . LEU A 1 287 ? -5.313 11.381 24.377 1.00 97.69 287 LEU A O 1
ATOM 1979 N N . ASN A 1 288 ? -4.846 10.266 26.270 1.00 98.00 288 ASN A N 1
ATOM 1980 C CA . ASN A 1 288 ? -5.812 10.978 27.112 1.00 98.00 288 ASN A CA 1
ATOM 1981 C C . ASN A 1 288 ? -5.485 12.477 27.265 1.00 98.00 288 ASN A C 1
ATOM 1983 O O . ASN A 1 288 ? -6.397 13.295 27.339 1.00 98.00 288 ASN A O 1
ATOM 1987 N N . GLN A 1 289 ? -4.206 12.867 27.249 1.00 97.44 289 GLN A N 1
ATOM 1988 C CA . GLN A 1 289 ? -3.812 14.282 27.170 1.00 97.44 289 GLN A CA 1
ATOM 1989 C C . GLN A 1 289 ? -4.216 14.918 25.834 1.00 97.44 289 GLN A C 1
ATOM 1991 O O . GLN A 1 289 ? -4.639 16.069 25.801 1.00 97.44 289 GLN A O 1
ATOM 1996 N N . SER A 1 290 ? -4.101 14.162 24.738 1.00 97.62 290 SER A N 1
ATOM 1997 C CA . SER A 1 290 ? -4.461 14.629 23.392 1.00 97.62 290 SER A CA 1
ATOM 1998 C C . SER A 1 290 ? -5.981 14.669 23.179 1.00 97.62 290 SER A C 1
ATOM 2000 O O . SER A 1 290 ? -6.484 15.476 22.403 1.00 97.62 290 SER A O 1
ATOM 2002 N N . ASN A 1 291 ? -6.716 13.792 23.866 1.00 97.88 291 ASN A N 1
ATOM 2003 C CA . ASN A 1 291 ? -8.169 13.707 23.848 1.00 97.88 291 ASN A CA 1
ATOM 2004 C C . ASN A 1 291 ? -8.694 13.238 25.220 1.00 97.88 291 ASN A C 1
ATOM 2006 O O . ASN A 1 291 ? -8.723 12.032 25.480 1.00 97.88 291 ASN A O 1
ATOM 2010 N N . PRO A 1 292 ? -9.186 14.155 26.074 1.00 97.88 292 PRO A N 1
ATOM 2011 C CA . PRO A 1 292 ? -9.694 13.810 27.404 1.00 97.88 292 PRO A CA 1
ATOM 2012 C C . PRO A 1 292 ? -10.883 12.837 27.409 1.00 97.88 292 PRO A C 1
ATOM 2014 O O . PRO A 1 292 ? -11.151 12.200 28.423 1.00 97.88 292 PRO A O 1
ATOM 2017 N N . THR A 1 293 ? -11.591 12.694 26.282 1.00 97.94 293 THR A N 1
ATOM 2018 C CA . THR A 1 293 ? -12.719 11.754 26.127 1.00 97.94 293 THR A CA 1
ATOM 2019 C C . THR A 1 293 ? -12.302 10.384 25.583 1.00 97.94 293 THR A C 1
ATOM 2021 O O . THR A 1 293 ? -13.146 9.519 25.368 1.00 97.94 293 THR A O 1
ATOM 2024 N N . ASN A 1 294 ? -11.007 10.151 25.353 1.00 97.69 294 ASN A N 1
ATOM 2025 C CA . ASN A 1 294 ? -10.509 8.921 24.738 1.00 97.69 294 ASN A CA 1
ATOM 2026 C C . ASN A 1 294 ? -10.902 7.659 25.524 1.00 97.69 294 ASN A C 1
ATOM 2028 O O . ASN A 1 294 ? -11.438 6.717 24.942 1.00 97.69 294 ASN A O 1
ATOM 2032 N N . ALA A 1 295 ? -10.704 7.657 26.846 1.00 97.88 295 ALA A N 1
ATOM 2033 C CA . ALA A 1 295 ? -11.063 6.520 27.690 1.00 97.88 295 ALA A CA 1
ATOM 2034 C C . ALA A 1 295 ? -12.564 6.177 27.619 1.00 97.88 295 ALA A C 1
ATOM 2036 O O . ALA A 1 295 ? -12.918 5.005 27.477 1.00 97.88 295 ALA A O 1
ATOM 2037 N N . SER A 1 296 ? -13.451 7.181 27.667 1.00 98.00 296 SER A N 1
ATOM 2038 C CA . SER A 1 296 ? -14.900 6.958 27.580 1.00 98.00 296 SER A CA 1
ATOM 2039 C C . SER A 1 296 ? -15.341 6.527 26.180 1.00 98.00 296 SER A C 1
ATOM 2041 O O . SER A 1 296 ? -16.171 5.629 26.064 1.00 98.00 296 SER A O 1
ATOM 2043 N N . ALA A 1 297 ? -14.751 7.085 25.120 1.00 97.75 297 ALA A N 1
ATOM 2044 C CA . ALA A 1 297 ? -15.038 6.676 23.746 1.00 97.75 297 ALA A CA 1
ATOM 2045 C C . ALA A 1 297 ? -14.614 5.222 23.473 1.00 97.75 297 ALA A C 1
ATOM 2047 O O . ALA A 1 297 ? -15.351 4.460 22.849 1.00 97.75 297 ALA A O 1
ATOM 2048 N N . ILE A 1 298 ? -13.454 4.800 23.984 1.00 97.94 298 ILE A N 1
ATOM 2049 C CA . ILE A 1 298 ? -12.997 3.409 23.884 1.00 97.94 298 ILE A CA 1
ATOM 2050 C C . ILE A 1 298 ? -13.906 2.468 24.680 1.00 97.94 298 ILE A C 1
ATOM 2052 O O . ILE A 1 298 ? -14.255 1.397 24.182 1.00 97.94 298 ILE A O 1
ATOM 2056 N N . ALA A 1 299 ? -14.336 2.863 25.881 1.00 97.25 299 ALA A N 1
ATOM 2057 C CA . ALA A 1 299 ? -15.304 2.084 26.650 1.00 97.25 299 ALA A CA 1
ATOM 2058 C C . ALA A 1 299 ? -16.626 1.900 25.881 1.00 97.25 299 ALA A C 1
ATOM 2060 O O . ALA A 1 299 ? -17.181 0.803 25.880 1.00 97.25 299 ALA A O 1
ATOM 2061 N N . GLU A 1 300 ? -17.097 2.928 25.167 1.00 97.00 300 GLU A N 1
ATOM 2062 C CA . GLU A 1 300 ? -18.288 2.837 24.314 1.00 97.00 300 GLU A CA 1
ATOM 2063 C C . GLU A 1 300 ? -18.097 1.857 23.142 1.00 97.00 300 GLU A C 1
ATOM 2065 O O . GLU A 1 300 ? -18.994 1.063 22.855 1.00 97.00 300 GLU A O 1
ATOM 2070 N N . ILE A 1 301 ? -16.928 1.869 22.487 1.00 96.62 301 ILE A N 1
ATOM 2071 C CA . ILE A 1 301 ? -16.595 0.914 21.414 1.00 96.62 301 ILE A CA 1
ATOM 2072 C C . ILE A 1 301 ? -16.697 -0.524 21.931 1.00 96.62 301 ILE A C 1
ATOM 2074 O O . ILE A 1 301 ? -17.329 -1.359 21.289 1.00 96.62 301 ILE A O 1
ATOM 2078 N N . LEU A 1 302 ? -16.118 -0.798 23.103 1.00 96.69 302 LEU A N 1
ATOM 2079 C CA . LEU A 1 302 ? -16.128 -2.129 23.715 1.00 96.69 302 LEU A CA 1
ATOM 2080 C C . LEU A 1 302 ? -17.527 -2.540 24.208 1.00 96.69 302 LEU A C 1
ATOM 2082 O O . LEU A 1 302 ? -17.877 -3.717 24.151 1.00 96.69 302 LEU A O 1
ATOM 2086 N N . ALA A 1 303 ? -18.349 -1.585 24.653 1.00 95.31 303 ALA A N 1
ATOM 2087 C CA . ALA A 1 303 ? -19.700 -1.851 25.146 1.00 95.31 303 ALA A CA 1
ATOM 2088 C C . ALA A 1 303 ? -20.711 -2.182 24.031 1.00 95.31 303 ALA A C 1
ATOM 2090 O O . ALA A 1 303 ? -21.644 -2.951 24.269 1.00 95.31 303 ALA A O 1
ATOM 2091 N N . LYS A 1 304 ? -20.538 -1.650 22.811 1.00 88.06 304 LYS A N 1
ATOM 2092 C CA . LYS A 1 304 ? -21.470 -1.867 21.681 1.00 88.06 304 LYS A CA 1
ATOM 2093 C C . LYS A 1 304 ? -21.647 -3.337 21.287 1.00 88.06 304 LYS A C 1
ATOM 2095 O O . LYS A 1 304 ? -22.689 -3.690 20.749 1.00 88.06 304 LYS A O 1
ATOM 2100 N N . THR A 1 305 ? -20.688 -4.204 21.593 1.00 66.75 305 THR A N 1
ATOM 2101 C CA . THR A 1 305 ? -20.773 -5.641 21.272 1.00 66.75 305 THR A CA 1
ATOM 2102 C C . THR A 1 305 ? -21.562 -6.434 22.313 1.00 66.75 305 THR A C 1
ATOM 2104 O O . THR A 1 305 ? -22.067 -7.509 22.004 1.00 66.75 305 THR A O 1
ATOM 2107 N N . ALA A 1 306 ? -21.717 -5.907 23.534 1.00 63.53 306 ALA A N 1
ATOM 2108 C CA . ALA A 1 306 ? -22.513 -6.559 24.576 1.00 63.53 306 ALA A CA 1
ATOM 2109 C C . ALA A 1 306 ? -24.023 -6.493 24.287 1.00 63.53 306 ALA A C 1
ATOM 2111 O O . ALA A 1 306 ? -24.768 -7.365 24.726 1.00 63.53 306 ALA A O 1
ATOM 2112 N N . ASN A 1 307 ? -24.459 -5.497 23.511 1.00 52.38 307 ASN A N 1
ATOM 2113 C CA . ASN A 1 307 ? -25.837 -5.336 23.063 1.00 52.38 307 ASN A CA 1
ATOM 2114 C C . ASN A 1 307 ? -25.857 -5.281 21.530 1.00 52.38 307 ASN A C 1
ATOM 2116 O O . ASN A 1 307 ? -25.868 -4.173 20.981 1.00 52.38 307 ASN A O 1
ATOM 2120 N N . PRO A 1 308 ? -25.877 -6.425 20.810 1.00 56.22 308 PRO A N 1
ATOM 2121 C CA . PRO A 1 308 ? -26.258 -6.376 19.405 1.00 56.22 308 PRO A CA 1
ATOM 2122 C C . PRO A 1 308 ? -27.585 -5.609 19.335 1.00 56.22 308 PRO A C 1
ATOM 2124 O O . PRO A 1 308 ? -28.439 -5.841 20.200 1.00 56.22 308 PRO A O 1
ATOM 2127 N N . PRO A 1 309 ? -27.762 -4.659 18.392 1.00 52.34 309 PRO A N 1
ATOM 2128 C CA . PRO A 1 309 ? -29.044 -3.999 18.229 1.00 52.34 309 PRO A CA 1
ATOM 2129 C C . PRO A 1 309 ? -30.055 -5.123 18.138 1.00 52.34 309 PRO A C 1
ATOM 2131 O O . PRO A 1 309 ? -29.936 -5.981 17.262 1.00 52.34 309 PRO A O 1
ATOM 2134 N N . ASN A 1 310 ? -30.948 -5.177 19.125 1.00 48.09 310 ASN A N 1
ATOM 2135 C CA . 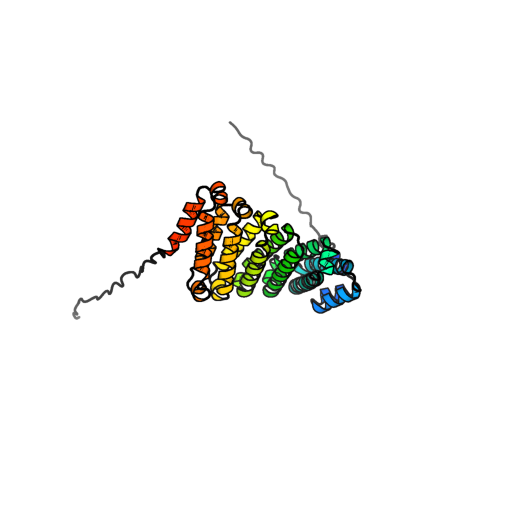ASN A 1 310 ? -32.039 -6.120 19.163 1.00 48.09 310 ASN A CA 1
ATOM 2136 C C . ASN A 1 310 ? -32.792 -5.809 17.872 1.00 48.09 310 ASN A C 1
ATOM 2138 O O . ASN A 1 310 ? -33.510 -4.808 17.811 1.00 48.09 310 ASN A O 1
ATOM 2142 N N . GLN A 1 311 ? -32.473 -6.532 16.791 1.00 47.88 311 GLN A N 1
ATOM 2143 C CA . GLN A 1 311 ? -33.166 -6.435 15.525 1.00 47.88 311 GLN A CA 1
ATOM 2144 C C . GLN A 1 311 ? -34.532 -6.940 15.900 1.00 47.88 311 GLN A C 1
ATOM 2146 O O . GLN A 1 311 ? -34.756 -8.147 15.960 1.00 47.88 311 GLN A O 1
ATOM 2151 N N . GLY A 1 312 ? -35.379 -5.995 16.311 1.00 45.59 312 GLY A N 1
ATOM 2152 C CA . GLY A 1 312 ? -36.743 -6.260 16.663 1.00 45.59 312 GLY A CA 1
ATOM 2153 C C . GLY A 1 312 ? -37.254 -7.090 15.517 1.00 45.59 312 GLY A C 1
ATOM 2154 O O . GLY A 1 312 ? -37.246 -6.647 14.366 1.00 45.59 312 GLY A O 1
ATOM 2155 N N . THR A 1 313 ? -37.616 -8.321 15.834 1.00 50.09 313 THR A N 1
ATOM 2156 C CA . THR A 1 313 ? -38.506 -9.125 15.034 1.00 50.09 313 THR A CA 1
ATOM 2157 C C . THR A 1 313 ? -39.824 -8.354 14.978 1.00 50.09 313 THR A C 1
ATOM 2159 O O . THR A 1 313 ? -40.826 -8.747 15.558 1.00 50.09 313 THR A O 1
ATOM 2162 N N . ASN A 1 314 ? -39.840 -7.242 14.235 1.00 47.19 314 ASN A N 1
ATOM 2163 C CA . ASN A 1 314 ? -41.009 -6.710 13.562 1.00 47.19 314 ASN A CA 1
ATOM 2164 C C . ASN A 1 314 ? -41.353 -7.722 12.465 1.00 47.19 314 ASN A C 1
ATOM 2166 O O . ASN A 1 314 ? -41.320 -7.432 11.275 1.00 47.19 314 ASN A O 1
ATOM 2170 N N . ASN A 1 315 ? -41.647 -8.947 12.892 1.00 45.16 315 ASN A N 1
ATOM 2171 C CA . ASN A 1 315 ? -42.665 -9.727 12.251 1.00 45.16 315 ASN A CA 1
ATOM 2172 C C . ASN A 1 315 ? -43.942 -8.977 12.649 1.00 45.16 315 ASN A C 1
ATOM 2174 O O . ASN A 1 315 ? -44.316 -9.038 13.826 1.00 45.16 315 ASN A O 1
ATOM 2178 N N . PRO A 1 316 ? -44.569 -8.183 11.759 1.00 51.44 316 PRO A N 1
ATOM 2179 C CA . PRO A 1 316 ? -45.923 -7.737 12.040 1.00 51.44 316 PRO A CA 1
ATOM 2180 C C . PRO A 1 316 ? -46.727 -8.991 12.405 1.00 51.44 316 PRO A C 1
ATOM 2182 O O . PRO A 1 316 ? -46.512 -10.038 11.782 1.00 51.44 316 PRO A O 1
ATOM 2185 N N . PRO A 1 317 ? -47.585 -8.945 13.439 1.00 58.78 317 PRO A N 1
ATOM 2186 C CA . PRO A 1 317 ? -48.429 -10.081 13.754 1.00 58.78 317 PRO A CA 1
ATOM 2187 C C . PRO A 1 317 ? -49.132 -10.485 12.462 1.00 58.78 317 PRO A C 1
ATOM 2189 O O . PRO A 1 317 ? -49.815 -9.669 11.842 1.00 58.78 317 PRO A O 1
ATOM 2192 N N . ILE A 1 318 ? -48.907 -11.727 12.028 1.00 57.12 318 ILE A N 1
ATOM 2193 C CA . ILE A 1 318 ? -49.731 -12.347 11.003 1.00 57.12 318 ILE A CA 1
ATOM 2194 C C . ILE A 1 318 ? -51.119 -12.378 11.634 1.00 57.12 318 ILE A C 1
ATOM 2196 O O . ILE A 1 318 ? -51.423 -13.240 12.457 1.00 57.12 318 ILE A O 1
ATOM 2200 N N . LEU A 1 319 ? -51.925 -11.363 11.325 1.00 53.62 319 LEU A N 1
ATOM 2201 C CA . LEU A 1 319 ? -53.353 -11.359 11.570 1.00 53.62 319 LEU A CA 1
ATOM 2202 C C . LEU A 1 319 ? -53.906 -12.482 10.705 1.00 53.62 319 LEU A C 1
ATOM 2204 O O . LEU A 1 319 ? -54.250 -12.295 9.539 1.00 53.62 319 LEU A O 1
ATOM 2208 N N . ASN A 1 320 ? -53.917 -13.671 11.297 1.00 56.84 320 ASN A N 1
ATOM 2209 C CA . ASN A 1 320 ? -54.682 -14.807 10.848 1.00 56.84 320 ASN A CA 1
ATOM 2210 C C . ASN A 1 320 ? -56.153 -14.389 10.969 1.00 56.84 320 ASN A C 1
ATOM 2212 O O . ASN A 1 320 ? -56.801 -14.602 11.993 1.00 56.84 320 ASN A O 1
ATOM 2216 N N . SER A 1 321 ? -56.637 -13.685 9.949 1.00 57.84 321 SER A N 1
ATOM 2217 C CA . SER A 1 321 ? -58.048 -13.401 9.738 1.00 57.84 321 SER A CA 1
ATOM 2218 C C . SER A 1 321 ? -58.696 -14.716 9.329 1.00 57.84 321 SER A C 1
ATOM 2220 O O . SER A 1 321 ? -58.900 -15.021 8.160 1.00 57.84 321 SER A O 1
ATOM 2222 N N . VAL A 1 322 ? -58.978 -15.535 10.339 1.00 60.53 322 VAL A N 1
ATOM 2223 C CA . VAL A 1 322 ? -60.116 -16.437 10.268 1.00 60.53 322 VAL A CA 1
ATOM 2224 C C . VAL A 1 322 ? -61.322 -15.515 10.134 1.00 60.53 322 VAL A C 1
ATOM 2226 O O . VAL A 1 322 ? -61.595 -14.742 11.049 1.00 60.53 322 VAL A O 1
ATOM 2229 N N . ASP A 1 323 ? -61.975 -15.549 8.979 1.00 61.25 323 ASP A N 1
ATOM 2230 C CA . ASP A 1 323 ? -63.320 -15.019 8.776 1.00 61.25 323 ASP A CA 1
ATOM 2231 C C . ASP A 1 323 ? -64.297 -16.195 8.936 1.00 61.25 323 ASP A C 1
ATOM 2233 O O . ASP A 1 323 ? -64.345 -17.067 8.062 1.00 61.25 323 ASP A O 1
ATOM 2237 N N . PRO A 1 324 ? -65.016 -16.308 10.070 1.00 71.06 324 PRO A N 1
ATOM 2238 C CA . PRO A 1 324 ? -65.973 -17.367 10.291 1.00 71.06 324 PRO A CA 1
ATOM 2239 C C . PRO A 1 324 ? -67.373 -16.772 10.473 1.00 71.06 324 PRO A C 1
ATOM 2241 O O . PRO A 1 324 ? -67.944 -16.906 11.547 1.00 71.06 324 PRO A O 1
ATOM 2244 N N . THR A 1 325 ? -67.957 -16.132 9.460 1.00 60.81 325 THR A N 1
ATOM 2245 C CA . THR A 1 325 ? -69.407 -15.846 9.453 1.00 60.81 325 THR A CA 1
ATOM 2246 C C . THR A 1 325 ? -69.929 -15.781 8.016 1.00 60.81 325 THR A C 1
ATOM 2248 O O . THR A 1 325 ? -69.575 -14.897 7.253 1.00 60.81 325 THR A O 1
ATOM 2251 N N . LEU A 1 326 ? -70.673 -16.794 7.561 1.00 56.91 326 LEU A N 1
ATOM 2252 C CA . LEU A 1 326 ? -72.144 -16.773 7.575 1.00 56.91 326 LEU A CA 1
ATOM 2253 C C . LEU A 1 326 ? -72.730 -15.587 6.792 1.00 56.91 326 LEU A C 1
ATOM 2255 O O . LEU A 1 326 ? -72.924 -14.523 7.368 1.00 56.91 326 LEU A O 1
ATOM 2259 N N . ASN A 1 327 ? -73.172 -15.808 5.549 1.00 54.09 327 ASN A N 1
ATOM 2260 C CA . ASN A 1 327 ? -74.501 -15.320 5.188 1.00 54.09 327 ASN A CA 1
ATOM 2261 C C . ASN A 1 327 ? -75.140 -16.123 4.051 1.00 54.09 327 ASN A C 1
ATOM 2263 O O . ASN A 1 327 ? -74.495 -16.526 3.088 1.00 54.09 327 ASN A O 1
ATOM 2267 N N . ALA A 1 328 ? -76.422 -16.377 4.252 1.00 57.41 328 ALA A N 1
ATOM 2268 C CA . ALA A 1 328 ? -77.275 -17.304 3.549 1.00 57.41 328 ALA A CA 1
ATOM 2269 C C . ALA A 1 328 ? -77.726 -16.804 2.168 1.00 57.41 328 ALA A C 1
ATOM 2271 O O . ALA A 1 328 ? -77.829 -15.605 1.911 1.00 57.41 328 ALA A O 1
ATOM 2272 N N . SER A 1 329 ? -78.101 -17.768 1.325 1.00 59.66 329 SER A N 1
ATOM 2273 C CA . SER A 1 329 ? -79.090 -17.618 0.251 1.00 59.66 329 SER A CA 1
ATOM 2274 C C . SER A 1 329 ? -80.347 -16.876 0.748 1.00 59.66 329 SER A C 1
ATOM 2276 O O . SER A 1 329 ? -80.721 -17.046 1.912 1.00 59.66 329 SER A O 1
ATOM 2278 N N . PRO A 1 330 ? -81.068 -16.133 -0.116 1.00 65.06 330 PRO A N 1
ATOM 2279 C CA . PRO A 1 330 ? -82.191 -16.783 -0.801 1.00 65.06 330 PRO A CA 1
ATOM 2280 C C . PRO A 1 330 ? -82.470 -16.317 -2.250 1.00 65.06 330 PRO A C 1
ATOM 2282 O O . PRO A 1 330 ? -82.270 -15.169 -2.628 1.00 65.06 330 PRO A O 1
ATOM 2285 N N . SER A 1 331 ? -82.969 -17.288 -3.020 1.00 66.75 331 SER A N 1
ATOM 2286 C CA . SER A 1 331 ? -83.920 -17.258 -4.149 1.00 66.75 331 SER A CA 1
ATOM 2287 C C . SER A 1 331 ? -84.438 -15.928 -4.724 1.00 66.75 331 SER A C 1
ATOM 2289 O O . SER A 1 331 ? -85.081 -15.153 -4.016 1.00 66.75 331 SER A O 1
ATOM 2291 N N . SER A 1 332 ? -84.378 -15.810 -6.058 1.00 63.03 332 SER A N 1
ATOM 2292 C CA . SER A 1 332 ? -85.530 -15.697 -6.987 1.00 63.03 332 SER A CA 1
ATOM 2293 C C . SER A 1 332 ? -85.083 -16.058 -8.403 1.00 63.03 332 SER A C 1
ATOM 2295 O O . SER A 1 332 ? -83.998 -15.578 -8.794 1.00 63.03 332 SER A O 1
#

Sequence (332 aa):
MKRSLLAVLGMILASPLAGLAQQGTNSSLQSLPPALRAAVQSGNSQAIQRAIAALAGGDPTRSATLANQVVAAAEQLLATNPQGAVLAAAAAVETIRGSSVQTSAPQQVESVLTTAARIFISPTATRAVPEQVGQLAAAAVQVASASGNPTLTASISAQAVTAAEKILTVAPAQAVQIAAAAVQAVQQAPVQQGAPQQTLQVATTAARIILQPEAQRVAPQAVAGIATNVVQVVSTPAVYQASPTAAVAVMANAYTAVTSPVVSAAAPTAAASVTQTLTQAGQSSSLNQSNPTNASAIAEILAKTANPPNQGTNNPPILNSVDPTLNASPSS

Secondary structure (DSSP, 8-state):
----------------------SSS-HHHHHS-HHHHHHHHHT-HHHHHHHHHHHHTT-HHHHHHHHHHHHHHHHHHTTT-HHHHHHHHHHHHHHHTSHHHHHH-HHHHHHHHHHHHHHHHSHHHHHH-HHHHHHHHHHHHHHHHHTT-HHHHHHHHHHHHHHHHHHTTT-HHHHHHHHHHHHHHHTSHHHHHH-HHHHHHHHHHHHHHHTSHHHHHH-HHHHHHHHHHHHHHHTSHHHHHH-HHHHHHHHHHHHHHHTSHHHHHH-TTHHHHHHHHHHHHHH-HHHHHH-TTHHHHHHHHHHTTTS-------------------------

pLDDT: mean 90.6, std 15.83, range [39.34, 98.75]

Foldseek 3Di:
DDDDDDDDDDDDDDDDPDDPPDDPQCVLLVPADPQLSVCLVVLPLVSNLVVLCVVCVPPLQSSLVSLLSQLSNLLSCCVPPLSSSLSSLQSSLVSCLDPNNLVPPVVSLLSSLVSLLVSLLDPSNCVPPVLSSLVSLLSSLNSQLSSPDLCSNLVSLLSNLSSLLSCCVPCVVSSLVSLLSSLVSCLDPVNCQVPLPSNLSSLLSSLVSLLDVSNLQPPLQSSLNSLLSSLVSCLDLSNCLSDVVSSLVSLLSSLVSCLDPSNCVVPVCSNVSSLVSLCVSLVDPSSCVSPVCSVVSSVVSVVCSVCPPPPPPPPPPPPPPPPDDDDDDDDD

Radius of gyration: 28.12 Å; chains: 1; bounding box: 110×72×66 Å